Protein AF-A0A935ZBP8-F1 (afdb_monomer)

Solvent-accessible surface area (backbone atoms only — not comparable to full-atom values): 16196 Å² total; per-residue (Å²): 135,81,78,77,76,87,74,92,76,82,71,82,76,82,88,76,82,80,83,82,80,82,88,81,89,84,88,83,91,81,90,84,89,82,93,77,95,73,93,73,95,73,80,87,81,74,83,75,82,77,79,80,78,76,83,75,84,78,81,82,78,83,79,84,79,80,88,83,87,80,90,86,79,89,84,89,84,91,85,91,81,89,82,89,87,89,85,90,82,89,87,81,88,86,90,85,89,80,89,81,92,80,88,91,75,87,77,83,86,74,79,97,69,56,53,51,50,44,39,49,63,73,52,78,41,56,69,79,33,81,46,41,36,61,72,27,25,21,71,41,74,55,95,58,36,34,26,34,26,39,73,84,42,64,70,22,15,18,31,38,38,36,22,62,90,86,22,58,90,63,87,83,66,50,70,18,30,21,34,33,37,25,28,31,31,39,75,57,95,92,38,68,30,33,42,21,39,92,41,50,75,46,81,79,50,70,55,83,53,59,78,57,46,81,38,58,63,76,44,59,60,43,68,82,65,23,52,44,49,44,60,36,65,65,38,73,58,81,130

Radius of gyration: 31.72 Å; Cα contacts (8 Å, |Δi|>4): 319; chains: 1; bounding box: 92×64×94 Å

Mean predicted aligned error: 18.53 Å

Foldseek 3Di:
DDPPPPDWDWFDDDPDDDDDDDDDDDDDDDDDDDDDDDDDDDDDPPPPPPPPPDPDDDDDDDDDDDDDDDDDDDDDDDDDDDDDDDDDDDDDDDDDDDDDDDDDDDDPPDDDAWDALQCQLVCVPPAQDKTKHFFWFFAADDVQWTKTARQVFFFSGIATEGQPPQGDDCVPDDGFFTKIKIAGWHQDPNGIHGYRNVMDIDGPGGGHHHDAAEDEPVQSGTCVSNSRCGRGRHDYDDD

pLDDT: mean 73.71, std 24.08, range [34.47, 98.81]

Sequence (239 aa):
MNLRHAFHVPALCALLSIACGDGGSDTGTTTGDSDTDSNSNSASDSVTMGVTLSAGSMSATTTDASSDSSATDATTTTATGSDSGSTNADGSSSSGAADGSSSSGGSSSGGDMGNTIYEIQDGTIAEDTAVEVYGVVVTAVNVGGFWAQEPGGGEYSGVQVFSGMGGPDVSGVQVGDIVDFSGTTNEFFEVTQIVITDGTFDITGSTTPPDAELLPIATLIDGTTGEPWESVLVRIEAR

Secondary structure (DSSP, 8-state):
--------------------------------------------------------------------------------------------------------S-----SS----HHHHHTTSSPTT-EEEEEEEEEEEEETTEEEEE-TT-STT-EEEEE--TTS---TT--TTEEEEEEEEEEEETTEEEEE-TTS-EEEEEE-PPPPPEEEEGGGGSSHHHHGGGTT--EEEE--

Structure (mmCIF, N/CA/C/O backbone):
data_AF-A0A935ZBP8-F1
#
_entry.id   AF-A0A935ZBP8-F1
#
loop_
_atom_site.group_PDB
_atom_site.id
_atom_site.type_symbol
_atom_site.label_atom_id
_atom_site.label_alt_id
_atom_site.label_comp_id
_atom_site.label_asym_id
_atom_site.label_entity_id
_atom_site.label_seq_id
_atom_site.pdbx_PDB_ins_code
_atom_site.Cartn_x
_atom_site.Cartn_y
_atom_site.Cartn_z
_atom_site.occupancy
_atom_site.B_iso_or_equiv
_atom_site.auth_seq_id
_atom_site.auth_comp_id
_atom_site.auth_asym_id
_atom_site.auth_atom_id
_atom_site.pdbx_PDB_model_num
ATOM 1 N N . MET A 1 1 ? -8.209 7.258 -20.759 1.00 35.78 1 MET A N 1
ATOM 2 C CA . MET A 1 1 ? -6.809 6.933 -21.103 1.00 35.78 1 MET A CA 1
ATOM 3 C C . MET A 1 1 ? -5.968 8.141 -20.731 1.00 35.78 1 MET A C 1
ATOM 5 O O . MET A 1 1 ? -5.746 9.007 -21.569 1.00 35.78 1 MET A O 1
ATOM 9 N N . ASN A 1 2 ? -5.618 8.257 -19.449 1.00 40.25 2 ASN A N 1
ATOM 10 C CA . ASN A 1 2 ? -4.714 9.303 -18.980 1.00 40.25 2 ASN A CA 1
ATOM 11 C C . ASN A 1 2 ? -3.302 8.913 -19.415 1.00 40.25 2 ASN A C 1
ATOM 13 O O . ASN A 1 2 ? -2.806 7.854 -19.044 1.00 40.25 2 ASN A O 1
ATOM 17 N N . LEU A 1 3 ? -2.695 9.731 -20.275 1.00 34.47 3 LEU A N 1
ATOM 18 C CA . LEU A 1 3 ? -1.290 9.594 -20.637 1.00 34.47 3 LEU A CA 1
ATOM 19 C C . LEU A 1 3 ? -0.460 9.945 -19.396 1.00 34.47 3 LEU A C 1
ATOM 21 O O . LEU A 1 3 ? -0.205 11.127 -19.152 1.00 34.47 3 LEU A O 1
ATOM 25 N N . ARG A 1 4 ? -0.032 8.930 -18.633 1.00 54.03 4 ARG A N 1
ATOM 26 C CA . ARG A 1 4 ? 1.117 9.069 -17.732 1.00 54.03 4 ARG A CA 1
ATOM 27 C C . ARG A 1 4 ? 2.287 9.516 -18.612 1.00 54.03 4 ARG A C 1
ATOM 29 O O . ARG A 1 4 ? 2.688 8.817 -19.546 1.00 54.03 4 ARG A O 1
ATOM 36 N N . HIS A 1 5 ? 2.706 10.768 -18.439 1.00 40.72 5 HIS A N 1
ATOM 37 C CA . HIS A 1 5 ? 3.778 11.367 -19.221 1.00 40.72 5 HIS A CA 1
ATOM 38 C C . HIS A 1 5 ? 5.059 10.598 -18.911 1.00 40.72 5 HIS A C 1
ATOM 40 O O . HIS A 1 5 ? 5.607 10.722 -17.824 1.00 40.72 5 HIS A O 1
ATOM 46 N N . ALA A 1 6 ? 5.525 9.813 -19.880 1.00 40.75 6 ALA A N 1
ATOM 47 C CA . ALA A 1 6 ? 6.817 9.149 -19.847 1.00 40.75 6 ALA A CA 1
ATOM 48 C C . ALA A 1 6 ? 7.940 10.201 -19.800 1.00 40.75 6 ALA A C 1
ATOM 50 O O . ALA A 1 6 ? 8.484 10.596 -20.833 1.00 40.75 6 ALA A O 1
ATOM 51 N N . PHE A 1 7 ? 8.270 10.684 -18.604 1.00 37.03 7 PHE A N 1
ATOM 52 C CA . PHE A 1 7 ? 9.514 11.388 -18.335 1.00 37.03 7 PHE A CA 1
ATOM 53 C C . PHE A 1 7 ? 10.518 10.375 -17.786 1.00 37.03 7 PHE A C 1
ATOM 55 O O . PHE A 1 7 ? 10.321 9.738 -16.762 1.00 37.03 7 PHE A O 1
ATOM 62 N N . HIS A 1 8 ? 11.581 10.174 -18.554 1.00 42.56 8 HIS A N 1
ATOM 63 C CA . HIS A 1 8 ? 12.618 9.180 -18.324 1.00 42.56 8 HIS A CA 1
ATOM 64 C C . HIS A 1 8 ? 13.733 9.781 -17.456 1.00 42.56 8 HIS A C 1
ATOM 66 O O . HIS A 1 8 ? 14.535 10.548 -17.987 1.00 42.56 8 HIS A O 1
ATOM 72 N N . VAL A 1 9 ? 13.794 9.472 -16.153 1.00 42.53 9 VAL A N 1
ATOM 73 C CA . VAL A 1 9 ? 14.838 9.932 -15.198 1.00 42.53 9 VAL A CA 1
ATOM 74 C C . VAL A 1 9 ? 15.015 8.852 -14.090 1.00 42.53 9 VAL A C 1
ATOM 76 O O . VAL A 1 9 ? 14.080 8.088 -13.873 1.00 42.53 9 VAL A O 1
ATOM 79 N N . PRO A 1 10 ? 16.215 8.634 -13.492 1.00 41.25 10 PRO A N 1
ATOM 80 C CA . PRO A 1 10 ? 16.678 7.288 -13.153 1.00 41.25 10 PRO A CA 1
ATOM 81 C C . PRO A 1 10 ? 16.235 6.771 -11.778 1.00 41.25 10 PRO A C 1
ATOM 83 O O . PRO A 1 10 ? 16.188 7.512 -10.799 1.00 41.25 10 PRO A O 1
ATOM 86 N N . ALA A 1 11 ? 16.037 5.450 -11.745 1.00 47.94 11 ALA A N 1
ATOM 87 C CA . ALA A 1 11 ? 15.764 4.584 -10.604 1.00 47.94 11 ALA A CA 1
ATOM 88 C C . ALA A 1 11 ? 16.426 5.032 -9.288 1.00 47.94 11 ALA A C 1
ATOM 90 O O . ALA A 1 11 ? 17.650 4.965 -9.123 1.00 47.94 11 ALA A O 1
ATOM 91 N N . LEU A 1 12 ? 15.591 5.422 -8.323 1.00 38.03 12 LEU A N 1
ATOM 92 C CA . LEU A 1 12 ? 16.000 5.705 -6.955 1.00 38.03 12 LEU A CA 1
ATOM 93 C C . LEU A 1 12 ? 15.747 4.476 -6.067 1.00 38.03 12 LEU A C 1
ATOM 95 O O . LEU A 1 12 ? 14.666 4.259 -5.544 1.00 38.03 12 LEU A O 1
ATOM 99 N N . CYS A 1 13 ? 16.813 3.688 -5.922 1.00 36.47 13 CYS A N 1
ATOM 100 C CA . CYS A 1 13 ? 17.212 2.913 -4.743 1.00 36.47 13 CYS A CA 1
ATOM 101 C C . CYS A 1 13 ? 16.119 2.168 -3.940 1.00 36.47 13 CYS A C 1
ATOM 103 O O . CYS A 1 13 ? 15.597 2.666 -2.944 1.00 36.47 13 CYS A O 1
ATOM 105 N N . ALA A 1 14 ? 15.919 0.891 -4.281 1.00 40.47 14 ALA A N 1
ATOM 106 C CA . ALA A 1 14 ? 15.318 -0.104 -3.398 1.00 40.47 14 ALA A CA 1
ATOM 107 C C . ALA A 1 14 ? 16.094 -0.210 -2.066 1.00 40.47 14 ALA A C 1
ATOM 109 O O . ALA A 1 14 ? 17.311 -0.428 -2.051 1.00 40.47 14 ALA A O 1
ATOM 110 N N . LEU A 1 15 ? 15.389 -0.088 -0.937 1.00 40.28 15 LEU A N 1
ATOM 111 C CA . LEU A 1 15 ? 15.927 -0.330 0.405 1.00 40.28 15 LEU A CA 1
ATOM 112 C C . LEU A 1 15 ? 16.191 -1.832 0.604 1.00 40.28 15 LEU A C 1
ATOM 114 O O . LEU A 1 15 ? 15.328 -2.597 1.030 1.00 40.28 15 LEU A O 1
ATOM 118 N N . LEU A 1 16 ? 17.415 -2.258 0.290 1.00 40.94 16 LEU A N 1
ATOM 119 C CA . LEU A 1 16 ? 17.900 -3.616 0.512 1.00 40.94 16 LEU A CA 1
ATOM 120 C C . LEU A 1 16 ? 18.318 -3.800 1.981 1.00 40.94 16 LEU A C 1
ATOM 122 O O . LEU A 1 16 ? 19.377 -3.337 2.407 1.00 40.94 16 LEU A O 1
ATOM 126 N N . SER A 1 17 ? 17.508 -4.520 2.757 1.00 39.69 17 SER A N 1
ATOM 127 C CA . SER A 1 17 ? 17.881 -4.963 4.106 1.00 39.69 17 SER A CA 1
ATOM 128 C C . SER A 1 17 ? 18.750 -6.222 4.014 1.00 39.69 17 SER A C 1
ATOM 130 O O . SER A 1 17 ? 18.237 -7.328 3.867 1.00 39.69 17 SER A O 1
ATOM 132 N N . ILE A 1 18 ? 20.076 -6.076 4.085 1.00 46.12 18 ILE A N 1
ATOM 133 C CA . ILE A 1 18 ? 21.003 -7.215 4.192 1.00 46.12 18 ILE A CA 1
ATOM 134 C C . ILE A 1 18 ? 21.078 -7.651 5.661 1.00 46.12 18 ILE A C 1
ATOM 136 O O . ILE A 1 18 ? 21.755 -7.026 6.476 1.00 46.12 18 ILE A O 1
ATOM 140 N N . ALA A 1 19 ? 20.402 -8.748 6.000 1.00 42.94 19 ALA A N 1
ATOM 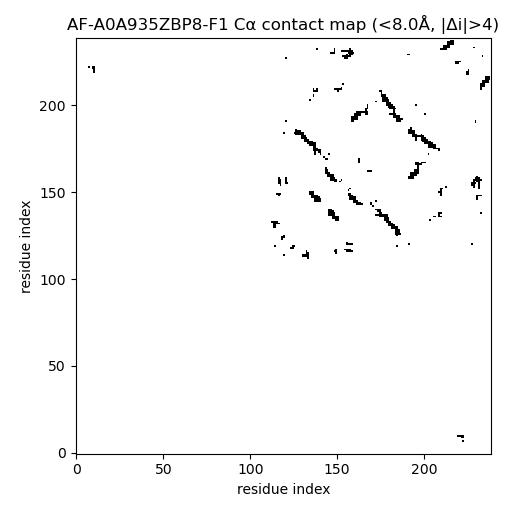141 C CA . ALA A 1 19 ? 20.603 -9.448 7.263 1.00 42.94 19 ALA A CA 1
ATOM 142 C C . ALA A 1 19 ? 21.899 -10.279 7.190 1.00 42.94 19 ALA A C 1
ATOM 144 O O . ALA A 1 19 ? 21.929 -11.385 6.654 1.00 42.94 19 ALA A O 1
ATOM 145 N N . CYS A 1 20 ? 22.989 -9.728 7.718 1.00 49.41 20 CYS A N 1
ATOM 146 C CA . CYS A 1 20 ? 24.231 -10.448 7.984 1.00 49.41 20 CYS A CA 1
ATOM 147 C C . CYS A 1 20 ? 24.059 -11.280 9.268 1.00 49.41 20 CYS A C 1
ATOM 149 O O . CYS A 1 20 ? 24.179 -10.757 10.375 1.00 49.41 20 CYS A O 1
ATOM 151 N N . GLY A 1 21 ? 23.754 -12.571 9.128 1.00 48.72 21 GLY A N 1
ATOM 152 C CA . GLY A 1 21 ? 23.872 -13.540 10.218 1.00 48.72 21 GLY A CA 1
ATOM 153 C C . GLY A 1 21 ? 25.304 -14.067 10.296 1.00 48.72 21 GLY A C 1
ATOM 154 O O . GLY A 1 21 ? 25.689 -14.886 9.467 1.00 48.72 21 GLY A O 1
ATOM 155 N N . ASP A 1 22 ? 26.082 -13.600 11.274 1.00 54.19 22 ASP A N 1
ATOM 156 C CA . ASP A 1 22 ? 27.392 -14.171 11.601 1.00 54.19 22 ASP A CA 1
ATOM 157 C C . ASP A 1 22 ? 27.211 -15.313 12.610 1.00 54.19 22 ASP A C 1
ATOM 159 O O . ASP A 1 22 ? 26.752 -15.121 13.739 1.00 54.19 22 ASP A O 1
ATOM 163 N N . GLY A 1 23 ? 27.498 -16.532 12.156 1.00 56.91 23 GLY A N 1
ATOM 164 C CA . GLY A 1 23 ? 27.470 -17.746 12.957 1.00 56.91 23 GLY A CA 1
ATOM 165 C C . GLY A 1 23 ? 28.856 -18.037 13.521 1.00 56.91 23 GLY A C 1
ATOM 166 O O . GLY A 1 23 ? 29.711 -18.553 12.808 1.00 56.91 23 GLY A O 1
ATOM 167 N N . GLY A 1 24 ? 29.052 -17.778 14.813 1.00 51.19 24 GLY A N 1
ATOM 168 C CA . GLY A 1 24 ? 30.264 -18.138 15.547 1.00 51.19 24 GLY A CA 1
ATOM 169 C C . GLY A 1 24 ? 29.936 -19.008 16.755 1.00 51.19 24 GLY A C 1
ATOM 170 O O . GLY A 1 24 ? 29.525 -18.508 17.797 1.00 51.19 24 GLY A O 1
ATOM 171 N N . SER A 1 25 ? 30.097 -20.321 16.602 1.00 57.72 25 SER A N 1
ATOM 172 C CA . SER A 1 25 ? 30.121 -21.280 17.710 1.00 57.72 25 SER A CA 1
ATOM 173 C C . SER A 1 25 ? 31.527 -21.306 18.300 1.00 57.72 25 SER A C 1
ATOM 175 O O . SER A 1 25 ? 32.452 -21.592 17.551 1.00 57.72 25 SER A O 1
ATOM 177 N N . ASP A 1 26 ? 31.689 -21.101 19.609 1.00 55.00 26 ASP A N 1
ATOM 178 C CA . ASP A 1 26 ? 32.902 -21.547 20.300 1.00 55.00 26 ASP A CA 1
ATOM 179 C C . ASP A 1 26 ? 32.607 -22.048 21.719 1.00 55.00 26 ASP A C 1
ATOM 181 O O . ASP A 1 26 ? 32.139 -21.339 22.611 1.00 55.00 26 ASP A O 1
ATOM 185 N N . THR A 1 27 ? 32.880 -23.338 21.895 1.00 57.88 27 THR A N 1
ATOM 186 C CA . THR A 1 27 ? 32.877 -24.093 23.146 1.00 57.88 27 THR A CA 1
ATOM 187 C C . THR A 1 27 ? 34.271 -24.058 23.767 1.00 57.88 27 THR A C 1
ATOM 189 O O . THR A 1 27 ? 35.225 -24.510 23.135 1.00 57.88 27 THR A O 1
ATOM 192 N N . GLY A 1 28 ? 34.401 -23.636 25.026 1.00 48.53 28 GLY A N 1
ATOM 193 C CA . GLY A 1 28 ? 35.676 -23.711 25.742 1.00 48.53 28 GLY A CA 1
ATOM 194 C C . GLY A 1 28 ? 35.528 -23.590 27.254 1.00 48.53 28 GLY A C 1
ATOM 195 O O . GLY A 1 28 ? 35.418 -22.498 27.797 1.00 48.53 28 GLY A O 1
ATOM 196 N N . THR A 1 29 ? 35.528 -24.730 27.941 1.00 54.56 29 THR A N 1
ATOM 197 C CA . THR A 1 29 ? 35.601 -24.853 29.402 1.00 54.56 29 THR A CA 1
ATOM 198 C C . THR A 1 29 ? 37.060 -24.796 29.858 1.00 54.56 29 THR A C 1
ATOM 200 O O . THR A 1 29 ? 37.822 -25.670 29.459 1.00 54.56 29 THR A O 1
ATOM 203 N N . THR A 1 30 ? 37.435 -23.883 30.763 1.00 50.72 30 THR A N 1
ATOM 204 C CA . THR A 1 30 ? 38.592 -24.074 31.665 1.00 50.72 30 THR A CA 1
ATOM 205 C C . THR A 1 30 ? 38.378 -23.375 33.011 1.00 50.72 30 THR A C 1
ATOM 207 O O . THR A 1 30 ? 38.214 -22.162 33.084 1.00 50.72 30 THR A O 1
ATOM 210 N N . THR A 1 31 ? 38.417 -24.170 34.076 1.00 55.69 31 THR A N 1
ATOM 211 C CA . THR A 1 31 ? 38.624 -23.801 35.484 1.00 55.69 31 THR A CA 1
ATOM 212 C C . THR A 1 31 ? 40.017 -23.205 35.721 1.00 55.69 31 THR A C 1
ATOM 214 O O . THR A 1 31 ? 40.985 -23.751 35.195 1.00 55.69 31 THR A O 1
ATOM 217 N N . GLY A 1 32 ? 40.147 -22.197 36.590 1.00 46.28 32 GLY A N 1
ATOM 218 C CA . GLY A 1 32 ? 41.454 -21.751 37.092 1.00 46.28 32 GLY A CA 1
ATOM 219 C C . GLY A 1 32 ? 41.406 -20.445 37.885 1.00 46.28 32 GLY A C 1
ATOM 220 O O . GLY A 1 32 ? 41.212 -19.383 37.315 1.00 46.28 32 GLY A O 1
ATOM 221 N N . ASP A 1 33 ? 41.578 -20.581 39.194 1.00 54.66 33 ASP A N 1
ATOM 222 C CA . ASP A 1 33 ? 41.654 -19.579 40.262 1.00 54.66 33 ASP A CA 1
ATOM 223 C C . ASP A 1 33 ? 42.968 -18.762 40.222 1.00 54.66 33 ASP A C 1
ATOM 225 O O . ASP A 1 33 ? 44.006 -19.351 39.920 1.00 54.66 33 ASP A O 1
ATOM 229 N N . SER A 1 34 ? 42.929 -17.459 40.554 1.00 56.38 34 SER A N 1
ATOM 230 C CA . SER A 1 34 ? 43.948 -16.724 41.343 1.00 56.38 34 SER A CA 1
ATOM 231 C C . SER A 1 34 ? 43.800 -15.199 41.222 1.00 56.38 34 SER A C 1
ATOM 233 O O . SER A 1 34 ? 43.915 -14.633 40.133 1.00 56.38 34 SER A O 1
ATOM 235 N N . ASP A 1 35 ? 43.640 -14.552 42.375 1.00 57.38 35 ASP A N 1
ATOM 236 C CA . ASP A 1 35 ? 43.761 -13.113 42.614 1.00 57.38 35 ASP A CA 1
ATOM 237 C C . ASP A 1 35 ? 45.037 -12.49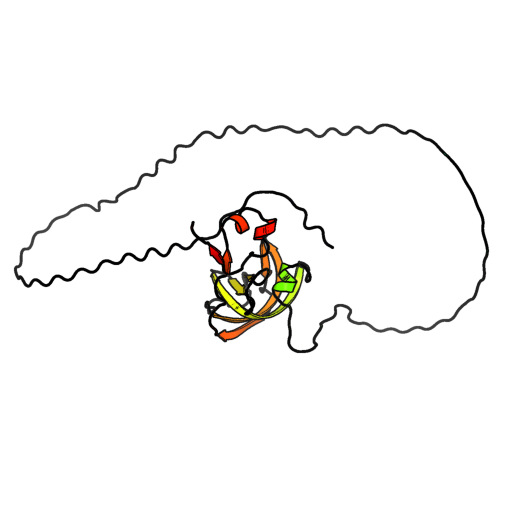7 42.013 1.00 57.38 35 ASP A C 1
ATOM 239 O O . ASP A 1 35 ? 46.126 -13.055 42.157 1.00 57.38 35 ASP A O 1
ATOM 243 N N . THR A 1 36 ? 44.937 -11.292 41.440 1.00 55.97 36 THR A N 1
ATOM 244 C CA . THR A 1 36 ? 46.005 -10.271 41.446 1.00 55.97 36 THR A CA 1
ATOM 245 C C . THR A 1 36 ? 45.402 -8.892 41.165 1.00 55.97 36 THR A C 1
ATOM 247 O O . THR A 1 36 ? 44.966 -8.599 40.052 1.00 55.97 36 THR A O 1
ATOM 250 N N . ASP A 1 37 ? 45.432 -8.029 42.181 1.00 53.62 37 ASP A N 1
ATOM 251 C CA . ASP A 1 37 ? 45.266 -6.584 42.049 1.00 53.62 37 ASP A CA 1
ATOM 252 C C . ASP A 1 37 ? 46.332 -6.006 41.112 1.00 53.62 37 ASP A C 1
ATOM 254 O O . ASP A 1 37 ? 47.533 -6.153 41.352 1.00 53.62 37 ASP A O 1
ATOM 258 N N . SER A 1 38 ? 45.916 -5.279 40.076 1.00 58.22 38 SER A N 1
ATOM 259 C CA . SER A 1 38 ? 46.772 -4.302 39.400 1.00 58.22 38 SER A CA 1
ATOM 260 C C . SER A 1 38 ? 45.940 -3.213 38.737 1.00 58.22 38 SER A C 1
ATOM 262 O O . SER A 1 38 ? 45.360 -3.360 37.667 1.00 58.22 38 SER A O 1
ATOM 264 N N . ASN A 1 39 ? 45.939 -2.079 39.427 1.00 50.06 39 ASN A N 1
ATOM 265 C CA . ASN A 1 39 ? 45.619 -0.754 38.938 1.00 50.06 39 ASN A CA 1
ATOM 266 C C . ASN A 1 39 ? 46.330 -0.482 37.596 1.00 50.06 39 ASN A C 1
ATOM 268 O O . ASN A 1 39 ? 47.560 -0.490 37.530 1.00 50.06 39 ASN A O 1
ATOM 272 N N . SER A 1 40 ? 45.577 -0.226 36.527 1.00 53.41 40 SER A N 1
ATOM 273 C CA . SER A 1 40 ? 46.110 0.287 35.261 1.00 53.41 40 SER A CA 1
ATOM 274 C C . SER A 1 40 ? 45.105 1.237 34.627 1.00 53.41 40 SER A C 1
ATOM 276 O O . SER A 1 40 ? 44.147 0.852 33.967 1.00 53.41 40 SER A O 1
ATOM 278 N N . ASN A 1 41 ? 45.369 2.518 34.865 1.00 52.94 41 ASN A N 1
ATOM 279 C CA . ASN A 1 41 ? 44.909 3.637 34.066 1.00 52.94 41 ASN A CA 1
ATOM 280 C C . ASN A 1 41 ? 45.331 3.397 32.605 1.00 52.94 41 ASN A C 1
ATOM 282 O O . ASN A 1 41 ? 46.526 3.381 32.303 1.00 52.94 41 ASN A O 1
ATOM 286 N N . SER A 1 42 ? 44.380 3.185 31.700 1.00 49.56 42 SER A N 1
ATOM 287 C CA . SER A 1 42 ? 44.637 3.215 30.261 1.00 49.56 42 SER A CA 1
ATOM 288 C C . SER A 1 42 ? 43.478 3.879 29.547 1.00 49.56 42 SER A C 1
ATOM 290 O O . SER A 1 42 ? 42.309 3.588 29.785 1.00 49.56 42 SER A O 1
ATOM 292 N N . ALA A 1 43 ? 43.876 4.860 28.749 1.00 49.00 43 ALA A N 1
ATOM 293 C CA . ALA A 1 43 ? 43.048 5.787 28.023 1.00 49.00 43 ALA A CA 1
ATOM 294 C C . ALA A 1 43 ? 42.027 5.071 27.137 1.00 49.00 43 ALA A C 1
ATOM 296 O O . ALA A 1 43 ? 42.321 4.057 26.508 1.00 49.00 43 ALA A O 1
ATOM 297 N N . SER A 1 44 ? 40.840 5.659 27.067 1.00 48.56 44 SER A N 1
ATOM 298 C CA . SER A 1 44 ? 39.858 5.426 26.023 1.00 48.56 44 SER A CA 1
ATOM 299 C C . SER A 1 44 ? 40.490 5.714 24.659 1.00 48.56 44 SER A C 1
ATOM 301 O O . SER A 1 44 ? 40.648 6.865 24.255 1.00 48.56 44 SER A O 1
ATOM 303 N N . ASP A 1 45 ? 40.864 4.643 23.968 1.00 42.59 45 ASP A N 1
ATOM 304 C CA . ASP A 1 45 ? 41.279 4.653 22.572 1.00 42.59 45 ASP A CA 1
ATOM 305 C C . ASP A 1 45 ? 40.024 4.823 21.702 1.00 42.59 45 ASP A C 1
ATOM 307 O O . ASP A 1 45 ? 39.338 3.871 21.327 1.00 42.59 45 ASP A O 1
ATOM 311 N N . SER A 1 46 ? 39.634 6.079 21.474 1.00 51.31 46 SER A N 1
ATOM 312 C CA . SER A 1 46 ? 38.599 6.416 20.502 1.00 51.31 46 SER A CA 1
ATOM 313 C C . SER A 1 46 ? 39.198 6.273 19.107 1.00 51.31 46 SER A C 1
ATOM 315 O O . SER A 1 46 ? 39.875 7.184 18.618 1.00 51.31 46 SER A O 1
ATOM 317 N N . VAL A 1 47 ? 38.931 5.144 18.454 1.00 45.78 47 VAL A N 1
ATOM 318 C CA . VAL A 1 47 ? 39.205 4.955 17.027 1.00 45.78 47 VAL A CA 1
ATOM 319 C C . VAL A 1 47 ? 38.347 5.952 16.244 1.00 45.78 47 VAL A C 1
ATOM 321 O O . VAL A 1 47 ? 37.193 5.705 15.904 1.00 45.78 47 VAL A O 1
ATOM 324 N N . THR A 1 48 ? 38.917 7.127 15.988 1.00 45.56 48 THR A N 1
ATOM 325 C CA . THR A 1 48 ? 38.365 8.124 15.073 1.00 45.56 48 THR A CA 1
ATOM 326 C C . THR A 1 48 ? 38.683 7.648 13.663 1.00 45.56 48 THR A C 1
ATOM 328 O O . THR A 1 48 ? 39.777 7.878 13.149 1.00 45.56 48 THR A O 1
ATOM 331 N N . MET A 1 49 ? 37.735 6.954 13.033 1.00 49.84 49 MET A N 1
ATOM 332 C CA . MET A 1 49 ? 37.757 6.714 11.591 1.00 49.84 49 MET A CA 1
ATOM 333 C C . MET A 1 49 ? 37.519 8.051 10.887 1.00 49.84 49 MET A C 1
ATOM 335 O O . MET A 1 49 ? 36.391 8.445 10.598 1.00 49.84 49 MET A O 1
ATOM 339 N N . GLY A 1 50 ? 38.607 8.787 10.665 1.00 42.09 50 GLY A N 1
ATOM 340 C CA . GLY A 1 50 ? 38.622 9.984 9.839 1.00 42.09 50 GLY A CA 1
ATOM 341 C C . GLY A 1 50 ? 38.383 9.610 8.381 1.00 42.09 50 GLY A C 1
ATOM 342 O O . GLY A 1 50 ? 39.333 9.409 7.629 1.00 42.09 50 GLY A O 1
ATOM 343 N N . VAL A 1 51 ? 37.117 9.538 7.968 1.00 46.03 51 VAL A N 1
ATOM 344 C CA . VAL A 1 51 ? 36.759 9.551 6.548 1.00 46.03 51 VAL A CA 1
ATOM 345 C C . VAL A 1 51 ? 37.112 10.935 6.015 1.00 46.03 51 VAL A C 1
ATOM 347 O O . VAL A 1 51 ? 36.438 11.930 6.278 1.00 46.03 51 VAL A O 1
ATOM 350 N N . THR A 1 52 ? 38.226 11.009 5.294 1.00 42.97 52 THR A N 1
ATOM 351 C CA . THR A 1 52 ? 38.648 12.214 4.583 1.00 42.97 52 THR A CA 1
ATOM 352 C C . THR A 1 52 ? 37.796 12.327 3.322 1.00 42.97 52 THR A C 1
ATOM 354 O O . THR A 1 52 ? 38.092 11.717 2.297 1.00 42.97 52 THR A O 1
ATOM 357 N N . LEU A 1 53 ? 36.701 13.084 3.394 1.00 45.69 53 LEU A N 1
ATOM 358 C CA . LEU A 1 53 ? 35.944 13.481 2.210 1.00 45.69 53 LEU A CA 1
ATOM 359 C C . LEU A 1 53 ? 36.759 14.544 1.465 1.00 45.69 53 LEU A C 1
ATOM 361 O O . LEU A 1 53 ? 36.792 15.714 1.844 1.00 45.69 53 LEU A O 1
ATOM 365 N N . SER A 1 54 ? 37.465 14.112 0.421 1.00 49.97 54 SER A N 1
ATOM 366 C CA . SER A 1 54 ? 38.088 15.009 -0.547 1.00 49.97 54 SER A CA 1
ATOM 367 C C . SER A 1 54 ? 36.982 15.772 -1.275 1.00 49.97 54 SER A C 1
ATOM 369 O O . SER A 1 54 ? 36.231 15.195 -2.062 1.00 49.97 54 SER A O 1
ATOM 371 N N . ALA A 1 55 ? 36.859 17.065 -0.979 1.00 48.69 55 ALA A N 1
ATOM 372 C CA . ALA A 1 55 ? 35.973 17.979 -1.681 1.00 48.69 55 ALA A CA 1
ATOM 373 C C . ALA A 1 55 ? 36.480 18.171 -3.120 1.00 48.69 55 ALA A C 1
ATOM 375 O O . ALA A 1 55 ? 37.295 19.048 -3.414 1.00 48.69 55 ALA A O 1
ATOM 376 N N . GLY A 1 56 ? 36.005 17.312 -4.021 1.00 43.19 56 GLY A N 1
ATOM 377 C CA . GLY A 1 56 ? 36.113 17.505 -5.459 1.00 43.19 56 GLY A CA 1
ATOM 378 C C . GLY A 1 56 ? 35.275 18.709 -5.873 1.00 43.19 56 GLY A C 1
ATOM 379 O O . GLY A 1 56 ? 34.050 18.664 -5.844 1.00 43.19 56 GLY A O 1
ATOM 380 N N . SER A 1 57 ? 35.969 19.788 -6.227 1.00 51.66 57 SER A N 1
ATOM 381 C CA . SER A 1 57 ? 35.450 21.005 -6.851 1.00 51.66 57 SER A CA 1
ATOM 382 C C . SER A 1 57 ? 34.448 20.686 -7.969 1.00 51.66 57 SER A C 1
ATOM 384 O O . SER A 1 57 ? 34.841 20.244 -9.049 1.00 51.66 57 SER A O 1
ATOM 386 N N . MET A 1 58 ? 33.157 20.919 -7.723 1.00 50.34 58 MET A N 1
ATOM 387 C CA . MET A 1 58 ? 32.146 20.927 -8.778 1.00 50.34 58 MET A CA 1
ATOM 388 C C . MET A 1 58 ? 32.031 22.347 -9.325 1.00 50.34 58 MET A C 1
ATOM 390 O O . MET A 1 58 ? 31.524 23.260 -8.676 1.00 50.34 58 MET A O 1
ATOM 394 N N . SER A 1 59 ? 32.579 22.524 -10.524 1.00 53.09 59 SER A N 1
ATOM 395 C CA . SER A 1 59 ? 32.500 23.750 -11.308 1.00 53.09 59 SER A CA 1
ATOM 396 C C . SER A 1 59 ? 31.054 23.958 -11.767 1.00 53.09 59 SER A C 1
ATOM 398 O O . SER A 1 59 ? 30.554 23.250 -12.640 1.00 53.09 59 SER A O 1
ATOM 400 N N . ALA A 1 60 ? 30.373 24.917 -11.143 1.00 44.91 60 ALA A N 1
ATOM 401 C CA . ALA A 1 60 ? 29.065 25.386 -11.572 1.00 44.91 60 ALA A CA 1
ATOM 402 C C . ALA A 1 60 ? 29.203 26.083 -12.933 1.00 44.91 60 ALA A C 1
ATOM 404 O O . ALA A 1 60 ? 29.833 27.135 -13.039 1.00 44.91 60 ALA A O 1
ATOM 405 N N . THR A 1 61 ? 28.609 25.495 -13.970 1.00 48.41 61 THR A N 1
ATOM 406 C CA . THR A 1 61 ? 28.438 26.157 -15.266 1.00 48.41 61 THR A CA 1
ATOM 407 C C . THR A 1 61 ? 26.997 26.647 -15.321 1.00 48.41 61 THR A C 1
ATOM 409 O O . THR A 1 61 ? 26.076 25.872 -15.552 1.00 48.41 61 THR A O 1
ATOM 412 N N . THR A 1 62 ? 26.784 27.926 -15.023 1.00 49.00 62 THR A N 1
ATOM 413 C CA . THR A 1 62 ? 25.489 28.591 -15.190 1.00 49.00 62 THR A CA 1
ATOM 414 C C . THR A 1 62 ? 25.289 28.889 -16.672 1.00 49.00 62 THR A C 1
ATOM 416 O O . THR A 1 62 ? 25.910 29.810 -17.205 1.00 49.00 62 THR A O 1
ATOM 419 N N . THR A 1 63 ? 24.455 28.107 -17.356 1.00 49.00 63 THR A N 1
ATOM 420 C CA . THR A 1 63 ? 23.980 28.468 -18.695 1.00 49.00 63 THR A CA 1
ATOM 421 C C . THR A 1 63 ? 22.755 29.360 -18.544 1.00 49.00 63 THR A C 1
ATOM 423 O O . THR A 1 63 ? 21.659 28.906 -18.233 1.00 49.00 63 THR A O 1
ATOM 426 N N . ASP A 1 64 ? 23.006 30.652 -18.712 1.00 49.91 64 ASP A N 1
ATOM 427 C CA . ASP A 1 64 ? 22.029 31.719 -18.883 1.00 49.91 64 ASP A CA 1
ATOM 428 C C . ASP A 1 64 ? 21.236 31.465 -20.177 1.00 49.91 64 ASP A C 1
ATOM 430 O O . ASP A 1 64 ? 21.789 31.513 -21.277 1.00 49.91 64 ASP A O 1
ATOM 434 N N . ALA A 1 65 ? 19.955 31.124 -20.042 1.00 50.06 65 ALA A N 1
ATOM 435 C CA . ALA A 1 65 ? 19.007 31.072 -21.148 1.00 50.06 65 ALA A CA 1
ATOM 436 C C . ALA A 1 65 ? 18.021 32.225 -20.963 1.00 50.06 65 ALA A C 1
ATOM 438 O O . ALA A 1 65 ? 16.960 32.090 -20.355 1.00 50.06 65 ALA A O 1
ATOM 439 N N . SER A 1 66 ? 18.434 33.384 -21.465 1.00 58.72 66 SER A N 1
ATOM 440 C CA . SER A 1 66 ? 17.604 34.572 -21.578 1.00 58.72 66 SER A CA 1
ATOM 441 C C . SER A 1 66 ? 16.466 34.342 -22.577 1.00 58.72 66 SER A C 1
ATOM 443 O O . SER A 1 66 ? 16.683 33.969 -23.730 1.00 58.72 66 SER A O 1
ATOM 445 N N . SER A 1 67 ? 15.249 34.591 -22.109 1.00 51.75 67 SER A N 1
ATOM 446 C CA . SER A 1 67 ? 14.025 34.708 -22.890 1.00 51.75 67 SER A CA 1
ATOM 447 C C . SER A 1 67 ? 14.103 35.918 -23.823 1.00 51.75 67 SER A C 1
ATOM 449 O O . SER A 1 67 ? 14.318 37.032 -23.348 1.00 51.75 67 SER A O 1
ATOM 451 N N . ASP A 1 68 ? 13.845 35.734 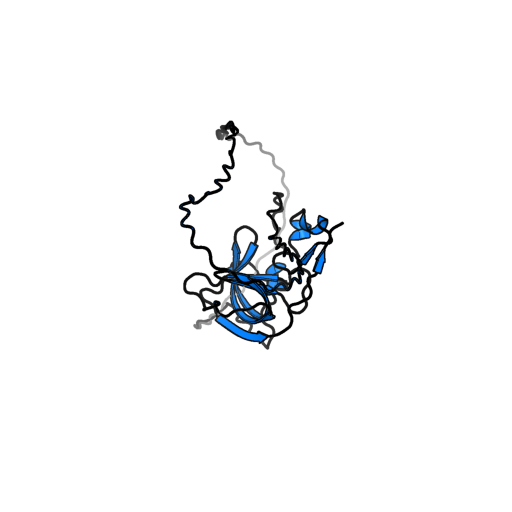-25.119 1.00 53.53 68 ASP A N 1
ATOM 452 C CA . ASP A 1 68 ? 13.397 36.835 -25.971 1.00 53.53 68 ASP A CA 1
ATOM 453 C C . ASP A 1 68 ? 12.268 36.379 -26.896 1.00 53.53 68 ASP A C 1
ATOM 455 O O . ASP A 1 68 ? 12.312 35.342 -27.560 1.00 53.53 68 ASP A O 1
ATOM 459 N N . SER A 1 69 ? 11.219 37.180 -26.863 1.00 52.69 69 SER A N 1
ATOM 460 C CA . SER A 1 69 ? 9.947 37.026 -27.539 1.00 52.69 69 SER A CA 1
ATOM 461 C C . SER A 1 69 ? 9.906 38.025 -28.682 1.00 52.69 69 SER A C 1
ATOM 463 O O . SER A 1 69 ? 10.072 39.220 -28.465 1.00 52.69 69 SER A O 1
ATOM 465 N N . SER A 1 70 ? 9.627 37.569 -29.900 1.00 56.59 70 SER A N 1
ATOM 466 C CA . SER A 1 70 ? 9.332 38.464 -31.020 1.00 56.59 70 SER A CA 1
ATOM 467 C C . SER A 1 70 ? 8.321 37.821 -31.957 1.00 56.59 70 SER A C 1
ATOM 469 O O . SER A 1 70 ? 8.617 36.880 -32.687 1.00 56.59 70 SER A O 1
ATOM 471 N N . ALA A 1 71 ? 7.105 38.355 -31.894 1.00 51.41 71 ALA A N 1
ATOM 472 C CA . ALA A 1 71 ? 6.035 38.144 -32.850 1.00 51.41 71 ALA A CA 1
ATOM 473 C C . ALA A 1 71 ? 6.377 38.751 -34.221 1.00 51.41 71 ALA A C 1
ATOM 475 O O . ALA A 1 71 ? 7.074 39.762 -34.286 1.00 51.41 71 ALA A O 1
ATOM 476 N N . THR A 1 72 ? 5.852 38.138 -35.285 1.00 50.78 72 THR A N 1
ATOM 477 C CA . THR A 1 72 ? 5.550 38.623 -36.659 1.00 50.78 72 THR A CA 1
ATOM 478 C C . THR A 1 72 ? 5.418 37.354 -37.524 1.00 50.78 72 THR A C 1
ATOM 480 O O . THR A 1 72 ? 6.083 36.366 -37.253 1.00 50.78 72 THR A O 1
ATOM 483 N N . ASP A 1 73 ? 4.577 37.198 -38.535 1.00 42.81 73 ASP A N 1
ATOM 484 C CA . ASP A 1 73 ? 3.667 38.065 -39.267 1.00 42.81 73 ASP A CA 1
ATOM 485 C C . ASP A 1 73 ? 2.663 37.144 -39.993 1.00 42.81 73 ASP A C 1
ATOM 487 O O . ASP A 1 73 ? 2.900 35.950 -40.190 1.00 42.81 73 ASP A O 1
ATOM 491 N N . ALA A 1 74 ? 1.537 37.718 -40.388 1.00 53.94 74 ALA A N 1
ATOM 492 C CA . ALA A 1 74 ? 0.446 37.097 -41.110 1.00 53.94 74 ALA A CA 1
ATOM 493 C C . ALA A 1 74 ? 0.855 36.548 -42.487 1.00 53.94 74 ALA A C 1
ATOM 495 O O . ALA A 1 74 ? 1.608 37.182 -43.223 1.00 53.94 74 ALA A O 1
ATOM 496 N N . THR A 1 75 ? 0.221 35.457 -42.937 1.00 51.97 75 THR A N 1
ATOM 497 C CA . THR A 1 75 ? -0.091 35.313 -44.369 1.00 51.97 75 THR A CA 1
ATOM 498 C C . THR A 1 75 ? -1.394 34.545 -44.612 1.00 51.97 75 THR A C 1
ATOM 500 O O . THR A 1 75 ? -1.540 33.359 -44.341 1.00 51.97 75 THR A O 1
ATOM 503 N N . THR A 1 76 ? -2.328 35.315 -45.154 1.00 50.75 76 THR A N 1
ATOM 504 C CA . THR A 1 76 ? -3.584 35.047 -45.856 1.00 50.75 76 THR A CA 1
ATOM 505 C C . THR A 1 76 ? -3.518 33.984 -46.962 1.00 50.75 76 THR A C 1
ATOM 507 O O . THR A 1 76 ? -2.601 34.032 -47.775 1.00 50.75 76 THR A O 1
ATOM 510 N N . THR A 1 77 ? -4.550 33.130 -47.082 1.00 48.38 77 THR A N 1
ATOM 511 C CA . THR A 1 77 ? -5.339 32.792 -48.313 1.00 48.38 77 THR A CA 1
ATOM 512 C C . THR A 1 77 ? -6.304 31.629 -47.995 1.00 48.38 77 THR A C 1
ATOM 514 O O . THR A 1 77 ? -5.871 30.571 -47.568 1.00 48.38 77 THR A O 1
ATOM 517 N N . THR A 1 78 ? -7.626 31.819 -47.890 1.00 45.94 78 THR A N 1
ATOM 518 C CA . THR A 1 78 ? -8.679 31.930 -48.933 1.00 45.94 78 THR A CA 1
ATOM 519 C C . THR A 1 78 ? -8.901 30.670 -49.785 1.00 45.94 78 THR A C 1
ATOM 521 O O . THR A 1 78 ? -8.122 30.420 -50.695 1.00 45.94 78 THR A O 1
ATOM 524 N N . ALA A 1 79 ? -10.027 29.973 -49.552 1.00 49.31 79 ALA A N 1
ATOM 525 C CA . ALA A 1 79 ? -10.990 29.454 -50.554 1.00 49.31 79 ALA A CA 1
ATOM 526 C C . ALA A 1 79 ? -12.100 28.647 -49.823 1.00 49.31 79 ALA A C 1
ATOM 528 O O . ALA A 1 79 ? -11.796 27.654 -49.177 1.00 49.31 79 ALA A O 1
ATOM 529 N N . THR A 1 80 ? -13.325 29.156 -49.627 1.00 47.06 80 THR A N 1
ATOM 530 C CA . THR A 1 80 ? -14.524 29.167 -50.514 1.00 47.06 80 THR A CA 1
ATOM 531 C C . THR A 1 80 ? -15.178 27.811 -50.816 1.00 47.06 80 THR A C 1
ATOM 533 O O . THR A 1 80 ? -14.579 26.973 -51.481 1.00 47.06 80 THR A O 1
ATOM 536 N N . GLY A 1 81 ? -16.467 27.706 -50.452 1.00 43.31 81 GLY A N 1
ATOM 537 C CA . GLY A 1 81 ? -17.466 26.750 -50.967 1.00 43.31 81 GLY A CA 1
ATOM 538 C C . GLY A 1 81 ? -18.416 26.277 -49.857 1.00 43.31 81 GLY A C 1
ATOM 539 O O . GLY A 1 81 ? -18.022 25.416 -49.084 1.00 43.31 81 GLY A O 1
ATOM 540 N N . SER A 1 82 ? -19.533 26.969 -49.578 1.00 51.16 82 SER A N 1
ATOM 541 C CA . SER A 1 82 ? -20.878 26.760 -50.179 1.00 51.16 82 SER A CA 1
ATOM 542 C C 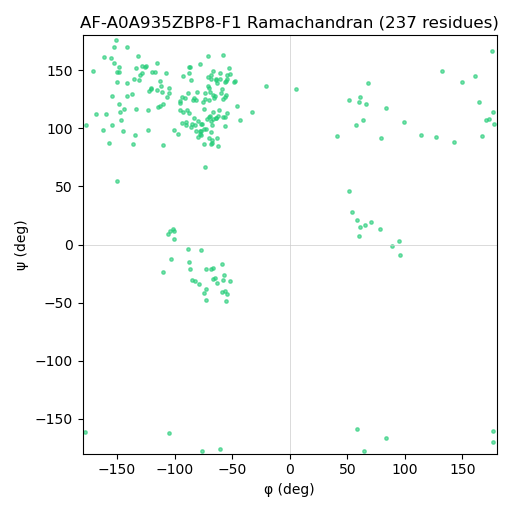. SER A 1 82 ? -21.514 25.430 -49.759 1.00 51.16 82 SER A C 1
ATOM 544 O O . SER A 1 82 ? -20.850 24.410 -49.815 1.00 51.16 82 SER A O 1
ATOM 546 N N . ASP A 1 83 ? -22.795 25.269 -49.450 1.00 44.78 83 ASP A N 1
ATOM 547 C CA . ASP A 1 83 ? -24.010 26.071 -49.243 1.00 44.78 83 ASP A CA 1
ATOM 548 C C . ASP A 1 83 ? -25.121 25.003 -49.021 1.00 44.78 83 ASP A C 1
ATOM 550 O O . ASP A 1 83 ? -24.927 23.844 -49.388 1.00 44.78 83 ASP A O 1
ATOM 554 N N . SER A 1 84 ? -26.296 25.415 -48.536 1.00 51.00 84 SER A N 1
ATOM 555 C CA . SER A 1 84 ? -27.572 24.678 -48.439 1.00 51.00 84 SER A CA 1
ATOM 556 C C . SER A 1 84 ? -27.709 23.776 -47.203 1.00 51.00 84 SER A C 1
ATOM 558 O O . SER A 1 84 ? -26.977 22.815 -47.039 1.00 51.00 84 SER A O 1
ATOM 560 N N . GLY A 1 85 ? -28.647 23.968 -46.274 1.00 41.78 85 GLY A N 1
ATOM 561 C CA . GLY A 1 85 ? -29.920 24.685 -46.306 1.00 41.78 85 GLY A CA 1
ATOM 562 C C . GLY A 1 85 ? -31.010 23.790 -45.690 1.00 41.78 85 GLY A C 1
ATOM 563 O O . GLY A 1 85 ? -30.942 22.573 -45.828 1.00 41.78 85 GLY A O 1
ATOM 564 N N . SER A 1 86 ? -32.013 24.421 -45.063 1.00 52.56 86 SER A N 1
ATOM 565 C CA . SER A 1 86 ? -33.364 23.917 -44.700 1.00 52.56 86 SER A CA 1
ATOM 566 C C . SER A 1 86 ? -33.645 23.795 -43.187 1.00 52.56 86 SER A C 1
ATOM 568 O O . SER A 1 86 ? -33.134 22.907 -42.521 1.00 52.56 86 SER A O 1
ATOM 570 N N . THR A 1 87 ? -34.248 24.812 -42.548 1.00 47.56 87 THR A N 1
ATOM 571 C CA . THR A 1 87 ? -35.691 25.165 -42.370 1.00 47.56 87 THR A CA 1
ATOM 572 C C . THR A 1 87 ? -36.284 24.738 -41.016 1.00 47.56 87 THR A C 1
ATOM 574 O O . THR A 1 87 ? -36.612 23.577 -40.809 1.00 47.56 87 THR A O 1
ATOM 577 N N . ASN A 1 88 ? -36.471 25.748 -40.161 1.00 57.28 88 ASN A N 1
ATOM 578 C CA . ASN A 1 88 ? -37.555 26.046 -39.206 1.00 57.28 88 ASN A CA 1
ATOM 579 C C . ASN A 1 88 ? -38.703 25.036 -38.973 1.00 57.28 88 ASN A C 1
ATOM 581 O O . ASN A 1 88 ? -39.399 24.675 -39.918 1.00 57.28 88 ASN A O 1
ATOM 585 N N . ALA A 1 89 ? -39.016 24.799 -37.690 1.00 50.50 89 ALA A N 1
ATOM 586 C CA . ALA A 1 89 ? -40.354 24.872 -37.054 1.00 50.50 89 ALA A CA 1
ATOM 587 C C . ALA A 1 89 ? -40.161 24.584 -35.546 1.00 50.50 89 ALA A C 1
ATOM 589 O O . ALA A 1 89 ? -39.677 23.517 -35.189 1.00 50.50 89 ALA A O 1
ATOM 590 N N . ASP A 1 90 ? -40.177 25.578 -34.657 1.00 54.81 90 ASP A N 1
ATOM 591 C CA . ASP A 1 90 ? -41.334 26.156 -33.941 1.00 54.81 90 ASP A CA 1
ATOM 592 C C . ASP A 1 90 ? -42.240 25.133 -33.227 1.00 54.81 90 ASP A C 1
ATOM 594 O O . ASP A 1 90 ? -42.765 24.205 -33.840 1.00 54.81 90 ASP A O 1
ATOM 598 N N . GLY A 1 91 ? -42.433 25.324 -31.919 1.00 43.31 91 GLY A N 1
ATOM 599 C CA . GLY A 1 91 ? -43.238 24.444 -31.069 1.00 43.31 91 GLY A CA 1
ATOM 600 C C . GLY A 1 91 ? -43.043 24.708 -29.577 1.00 43.31 91 GLY A C 1
ATOM 601 O O . GLY A 1 91 ? -42.129 24.191 -28.947 1.00 43.31 91 GLY A O 1
ATOM 602 N N . SER A 1 92 ? -43.911 25.554 -29.034 1.00 52.59 92 SER A N 1
ATOM 603 C CA . SER A 1 92 ? -43.828 26.235 -27.745 1.00 52.59 92 SER A CA 1
ATOM 604 C C . SER A 1 92 ? -44.177 25.392 -26.499 1.00 52.59 92 SER A C 1
ATOM 606 O O . SER A 1 92 ? -45.041 24.523 -26.539 1.00 52.59 92 SER A O 1
ATOM 608 N N . SER A 1 93 ? -43.614 25.826 -25.359 1.00 49.94 93 SER A N 1
ATOM 609 C CA . SER A 1 93 ? -44.223 25.937 -24.011 1.00 49.94 93 SER A CA 1
ATOM 610 C C . SER A 1 93 ? -44.774 24.696 -23.279 1.00 49.94 93 SER A C 1
ATOM 612 O O . SER A 1 93 ? -45.797 24.144 -23.657 1.00 49.94 93 SER A O 1
ATOM 614 N N . SER A 1 94 ? -44.257 24.428 -22.072 1.00 52.72 94 SER A N 1
ATOM 615 C CA . SER A 1 94 ? -45.024 24.638 -20.826 1.00 52.72 94 SER A CA 1
ATOM 616 C C . SER A 1 94 ? -44.165 24.469 -19.562 1.00 52.72 94 SER A C 1
ATOM 618 O O . SER A 1 94 ? -43.178 23.744 -19.523 1.00 52.72 94 SER A O 1
ATOM 620 N N . SER A 1 95 ? -44.563 25.233 -18.554 1.00 54.09 95 SER A N 1
ATOM 621 C CA . SER A 1 95 ? -44.038 25.413 -17.203 1.00 54.09 95 SER A CA 1
ATOM 622 C C . SER A 1 95 ? -44.199 24.205 -16.271 1.00 54.09 95 SER A C 1
ATOM 624 O O . SER A 1 95 ? -45.269 23.599 -16.245 1.00 54.09 95 SER A O 1
ATOM 626 N N . GLY A 1 96 ? -43.231 23.997 -15.374 1.00 44.62 96 GLY A N 1
ATOM 627 C CA . GLY A 1 96 ? -43.400 23.197 -14.157 1.00 44.62 96 GLY A CA 1
ATOM 628 C C . GLY A 1 96 ? -42.222 23.374 -13.198 1.00 44.62 96 GLY A C 1
ATOM 629 O O . GLY A 1 96 ? -41.105 22.995 -13.523 1.00 44.62 96 GLY A O 1
ATOM 630 N N . ALA A 1 97 ? -42.471 23.995 -12.046 1.00 51.75 97 ALA A N 1
ATOM 631 C CA . ALA A 1 97 ? -41.510 24.259 -10.977 1.00 51.75 97 ALA A CA 1
ATOM 632 C C . ALA A 1 97 ? -41.508 23.144 -9.912 1.00 51.75 97 ALA A C 1
ATOM 634 O O . ALA A 1 97 ? -42.581 22.638 -9.594 1.00 51.75 97 ALA A O 1
ATOM 635 N N . ALA A 1 98 ? -40.335 22.837 -9.344 1.00 52.19 98 ALA A N 1
ATOM 636 C CA . ALA A 1 98 ? -40.057 22.367 -7.967 1.00 52.19 98 ALA A CA 1
ATOM 637 C C . ALA A 1 98 ? -38.536 22.097 -7.897 1.00 52.19 98 ALA A C 1
ATOM 639 O O . ALA A 1 98 ? -38.006 21.414 -8.765 1.00 52.19 98 ALA A O 1
ATOM 640 N N . ASP A 1 99 ? -37.746 22.834 -7.116 1.00 46.22 99 ASP A N 1
ATOM 641 C CA . ASP A 1 99 ? -37.514 22.666 -5.669 1.00 46.22 99 ASP A CA 1
ATOM 642 C C . ASP A 1 99 ? -36.904 21.302 -5.299 1.00 46.22 99 ASP A C 1
ATOM 644 O O . ASP A 1 99 ? -37.459 20.260 -5.634 1.00 46.22 99 ASP A O 1
ATOM 648 N N . GLY A 1 100 ? -35.790 21.334 -4.561 1.00 42.31 100 GLY A N 1
ATOM 649 C CA . GLY A 1 100 ? -35.285 20.166 -3.841 1.00 42.31 100 GLY A CA 1
ATOM 650 C C . GLY A 1 100 ? -33.834 19.786 -4.113 1.00 42.31 100 GLY A C 1
ATOM 651 O O . GLY A 1 100 ? -33.538 18.992 -4.994 1.00 42.31 100 GLY A O 1
ATOM 652 N N . SER A 1 101 ? -32.953 20.328 -3.272 1.00 50.84 101 SER A N 1
ATOM 653 C CA . SER A 1 101 ? -31.661 19.782 -2.835 1.00 50.84 101 SER A CA 1
ATOM 654 C C . SER A 1 101 ? -31.482 18.262 -2.994 1.00 50.84 101 SER A C 1
ATOM 656 O O . SER A 1 101 ? -32.340 17.497 -2.559 1.00 50.84 101 SER A O 1
ATOM 658 N N . SER A 1 102 ? -30.314 17.830 -3.486 1.00 45.66 102 SER A N 1
ATOM 659 C CA . SER A 1 102 ? -29.332 17.009 -2.741 1.00 45.66 102 SER A CA 1
ATOM 660 C C . SER A 1 102 ? -28.507 16.072 -3.635 1.00 45.66 102 SER A C 1
ATOM 662 O O . SER A 1 102 ? -29.017 15.432 -4.545 1.00 45.66 102 SER A O 1
ATOM 664 N N . SER A 1 103 ? -27.221 15.999 -3.280 1.00 53.66 103 SER A N 1
ATOM 665 C CA . SER A 1 103 ? -26.295 14.872 -3.437 1.00 53.66 103 SER A CA 1
ATOM 666 C C . SER A 1 103 ? -26.051 14.310 -4.844 1.00 53.66 103 SER A C 1
ATOM 668 O O . SER A 1 103 ? -26.802 13.488 -5.358 1.00 53.66 103 SER A O 1
ATOM 670 N N . SER A 1 104 ? -24.902 14.669 -5.420 1.00 50.59 104 SER A N 1
ATOM 671 C CA . SER A 1 104 ? -24.270 13.880 -6.479 1.00 50.59 104 SER A CA 1
ATOM 672 C C . SER A 1 104 ? -22.772 13.786 -6.215 1.00 50.59 104 SER A C 1
ATOM 674 O O . SER A 1 104 ? -21.982 14.580 -6.714 1.00 50.59 104 SER A O 1
ATOM 676 N N . GLY A 1 105 ? -22.415 12.792 -5.416 1.00 44.69 105 GLY A N 1
ATOM 677 C CA . GLY A 1 105 ? -21.080 12.223 -5.300 1.00 44.69 105 GLY A CA 1
ATOM 678 C C . GLY A 1 105 ? -21.289 10.821 -4.755 1.00 44.69 105 GLY A C 1
ATOM 679 O O . GLY A 1 105 ? -21.448 10.653 -3.552 1.00 44.69 105 GLY A O 1
ATOM 680 N N . GLY A 1 106 ? -21.507 9.867 -5.661 1.00 49.06 106 GLY A N 1
ATOM 681 C CA . GLY A 1 106 ? -22.023 8.537 -5.355 1.00 49.06 106 GLY A CA 1
ATOM 682 C C . GLY A 1 106 ? -21.150 7.793 -4.355 1.00 49.06 106 GLY A C 1
ATOM 683 O O . GLY A 1 106 ? -20.064 7.348 -4.695 1.00 49.06 106 GLY A O 1
ATOM 684 N N . SER A 1 107 ? -21.665 7.620 -3.141 1.00 50.94 107 SER A N 1
ATOM 685 C CA . SER A 1 107 ? -21.182 6.599 -2.223 1.00 50.94 107 SER A CA 1
ATOM 686 C C . SER A 1 107 ? -21.756 5.268 -2.706 1.00 50.94 107 SER A C 1
ATOM 688 O O . SER A 1 107 ? -22.955 5.001 -2.577 1.00 50.94 107 SER A O 1
ATOM 690 N N . SER A 1 108 ? -20.916 4.465 -3.355 1.00 50.91 108 SER A N 1
ATOM 691 C CA . SER A 1 108 ? -21.205 3.086 -3.737 1.00 50.91 108 SER A CA 1
ATOM 692 C C . SER A 1 108 ? -21.171 2.187 -2.502 1.00 50.91 108 SER A C 1
ATOM 694 O O . SER A 1 108 ? -20.316 1.322 -2.369 1.00 50.91 108 SER A O 1
ATOM 696 N N . SER A 1 109 ? -22.119 2.378 -1.585 1.00 57.75 109 SER A N 1
ATOM 697 C CA . SER A 1 109 ? -22.393 1.394 -0.540 1.00 57.75 109 SER A CA 1
ATOM 698 C C . SER A 1 109 ? -23.248 0.285 -1.153 1.00 57.75 109 SER A C 1
ATOM 700 O O . SER A 1 109 ? -24.470 0.395 -1.275 1.00 57.75 109 SER A O 1
ATOM 702 N N . GLY A 1 110 ? -22.564 -0.751 -1.638 1.00 42.31 110 GLY A N 1
ATOM 703 C CA . GLY A 1 110 ? -23.148 -1.872 -2.366 1.00 42.31 110 GLY A CA 1
ATOM 704 C C . GLY A 1 110 ? -22.374 -3.175 -2.169 1.00 42.31 110 GLY A C 1
ATOM 705 O O . GLY A 1 110 ? -22.001 -3.788 -3.155 1.00 42.31 110 GLY A O 1
ATOM 706 N N . GLY A 1 111 ? -22.169 -3.596 -0.916 1.00 42.91 111 GLY A N 1
ATOM 707 C CA . GLY A 1 111 ? -21.816 -4.975 -0.542 1.00 42.91 111 GLY A CA 1
ATOM 708 C C . GLY A 1 111 ? -20.349 -5.389 -0.722 1.00 42.91 111 GLY A C 1
ATOM 709 O O . GLY A 1 111 ? -19.988 -5.950 -1.748 1.00 42.91 111 GLY A O 1
ATOM 710 N N . ASP A 1 112 ? -19.564 -5.205 0.341 1.00 56.59 112 ASP A N 1
ATOM 711 C CA . ASP A 1 112 ? -18.404 -6.021 0.754 1.00 56.59 112 ASP A CA 1
ATOM 712 C C . ASP A 1 112 ? -17.202 -6.205 -0.186 1.00 56.59 112 ASP A C 1
ATOM 714 O O . ASP A 1 112 ? -16.405 -7.117 0.029 1.00 56.59 112 ASP A O 1
ATOM 718 N N . MET A 1 113 ? -16.988 -5.340 -1.173 1.00 67.69 113 MET A N 1
ATOM 719 C CA . MET A 1 113 ? -15.668 -5.220 -1.801 1.00 67.69 113 MET A CA 1
ATOM 720 C C . MET A 1 113 ? -15.350 -3.738 -1.919 1.00 67.69 113 MET A C 1
ATOM 722 O O . MET A 1 113 ? -15.838 -3.079 -2.833 1.00 67.69 113 MET A O 1
ATOM 726 N N . GLY A 1 114 ? -14.630 -3.188 -0.937 1.00 87.56 114 GLY A N 1
ATOM 727 C CA . GLY A 1 114 ? -14.100 -1.830 -1.064 1.00 87.56 114 GLY A CA 1
ATOM 728 C C . GLY A 1 114 ? -13.143 -1.707 -2.246 1.00 87.56 114 GLY A C 1
ATOM 729 O O . GLY A 1 114 ? -12.949 -2.642 -3.022 1.00 87.56 114 GLY A O 1
ATOM 730 N N . ASN A 1 115 ? -12.551 -0.531 -2.383 1.00 96.81 115 ASN A N 1
ATOM 731 C CA . ASN A 1 115 ? -11.538 -0.267 -3.389 1.00 96.81 115 ASN A CA 1
ATOM 732 C C . ASN A 1 115 ? -10.357 -1.223 -3.214 1.00 96.81 115 ASN A C 1
ATOM 734 O O . ASN A 1 115 ? -9.859 -1.413 -2.103 1.00 96.81 115 ASN A O 1
ATOM 738 N N . THR A 1 116 ? -9.907 -1.803 -4.320 1.00 97.88 116 THR A N 1
ATOM 739 C CA . THR A 1 116 ? -8.709 -2.646 -4.326 1.00 97.88 116 THR A CA 1
ATOM 740 C C . THR A 1 116 ? -7.462 -1.795 -4.527 1.00 97.88 116 THR A C 1
ATOM 742 O O . THR A 1 116 ? -7.505 -0.744 -5.172 1.00 97.88 116 THR A O 1
ATOM 745 N N . ILE A 1 117 ? -6.321 -2.262 -4.025 1.00 98.38 117 ILE A N 1
ATOM 746 C CA . ILE A 1 117 ? -5.034 -1.610 -4.296 1.00 98.38 117 ILE A CA 1
ATOM 747 C C . ILE A 1 117 ? -4.711 -1.672 -5.795 1.00 98.38 117 ILE A C 1
ATOM 749 O O . ILE A 1 117 ? -4.176 -0.705 -6.332 1.00 98.38 117 ILE A O 1
ATOM 753 N N . TYR A 1 118 ? -5.123 -2.742 -6.484 1.00 98.44 118 TYR A N 1
ATOM 754 C CA . TYR A 1 118 ? -4.973 -2.871 -7.936 1.00 98.44 118 TYR A CA 1
ATOM 755 C C . TYR A 1 118 ? -5.608 -1.694 -8.687 1.00 98.44 118 TYR A C 1
ATOM 757 O O . TYR A 1 118 ? -4.950 -1.084 -9.525 1.00 98.44 118 TYR A O 1
ATOM 765 N N . GLU A 1 119 ? -6.853 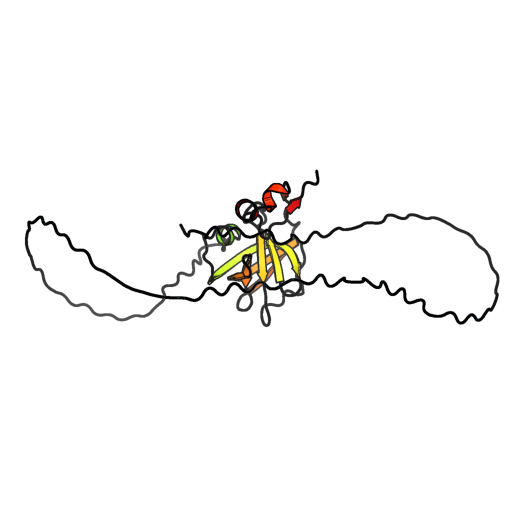-1.336 -8.350 1.00 97.94 119 GLU A N 1
ATOM 766 C CA . GLU A 1 119 ? -7.567 -0.214 -8.977 1.00 97.94 119 GLU A CA 1
ATOM 767 C C . GLU A 1 119 ? -6.934 1.147 -8.659 1.00 97.94 119 GLU A C 1
ATOM 769 O O . GLU A 1 119 ? -7.047 2.088 -9.445 1.00 97.94 119 GLU A O 1
ATOM 774 N N . ILE A 1 120 ? -6.301 1.282 -7.492 1.00 98.06 120 ILE A N 1
ATOM 775 C CA . ILE A 1 120 ? -5.596 2.507 -7.096 1.00 98.06 120 ILE A CA 1
ATOM 776 C C . ILE A 1 120 ? -4.297 2.639 -7.893 1.00 98.06 120 ILE A C 1
ATOM 778 O O . ILE A 1 120 ? -4.021 3.693 -8.463 1.00 98.06 120 ILE A O 1
ATOM 782 N N . GLN A 1 121 ? -3.517 1.564 -7.960 1.00 97.69 121 GLN A N 1
ATOM 783 C CA . GLN A 1 121 ? -2.200 1.560 -8.582 1.00 97.69 121 GLN A CA 1
ATOM 784 C C . GLN A 1 121 ? -2.260 1.624 -10.117 1.00 97.69 121 GLN A C 1
ATOM 786 O O . GLN A 1 121 ? -1.479 2.349 -10.734 1.00 97.69 121 GLN A O 1
ATOM 791 N N . ASP A 1 122 ? -3.228 0.949 -10.747 1.00 95.94 122 ASP A N 1
ATOM 792 C CA . ASP A 1 122 ? -3.405 0.981 -12.208 1.00 95.94 122 ASP A CA 1
ATOM 793 C C . ASP A 1 122 ? -4.077 2.273 -12.728 1.00 95.94 122 ASP A C 1
ATOM 795 O O . ASP A 1 122 ? -4.189 2.498 -13.941 1.00 95.94 122 ASP A O 1
ATOM 799 N N . GLY A 1 123 ? -4.500 3.152 -11.812 1.00 95.19 123 GLY A N 1
ATOM 800 C CA . GLY A 1 123 ? -5.126 4.437 -12.106 1.00 95.19 123 GLY A CA 1
ATOM 801 C C . GLY A 1 123 ? -6.601 4.354 -12.506 1.00 95.19 123 GLY A C 1
ATOM 802 O O . GLY A 1 123 ? -7.147 5.339 -13.020 1.00 95.19 123 GLY A O 1
ATOM 803 N N . THR A 1 124 ? -7.263 3.212 -12.297 1.00 97.00 124 THR A N 1
ATOM 804 C CA . THR A 1 124 ? -8.726 3.094 -12.383 1.00 97.00 124 THR A CA 1
ATOM 805 C C . THR A 1 124 ? -9.398 4.038 -11.387 1.00 97.00 124 THR A C 1
ATOM 807 O O . THR A 1 124 ? -10.369 4.719 -11.732 1.00 97.00 124 THR A O 1
ATOM 810 N N . ILE A 1 125 ? -8.844 4.133 -10.178 1.00 96.69 125 ILE A N 1
ATOM 811 C CA . ILE A 1 125 ? -9.152 5.165 -9.192 1.00 96.69 125 ILE A CA 1
ATOM 812 C C . ILE A 1 125 ? -8.114 6.275 -9.342 1.00 96.69 125 ILE A C 1
ATOM 814 O O . ILE A 1 125 ? -6.910 6.041 -9.283 1.00 96.69 125 ILE A O 1
ATOM 818 N N . ALA A 1 126 ? -8.592 7.496 -9.567 1.00 96.31 126 ALA A N 1
ATOM 819 C CA . ALA A 1 126 ? -7.720 8.646 -9.739 1.00 96.31 126 ALA A CA 1
ATOM 820 C C . ALA A 1 126 ? -7.045 9.050 -8.418 1.00 96.31 126 ALA A C 1
ATOM 822 O O . ALA A 1 126 ? -7.513 8.729 -7.324 1.00 96.31 126 ALA A O 1
ATOM 823 N N . GLU A 1 127 ? -5.971 9.824 -8.524 1.00 95.81 127 GLU A N 1
ATOM 824 C CA . GLU A 1 127 ? -5.412 10.580 -7.402 1.00 95.81 127 GLU A CA 1
ATOM 825 C C . GLU A 1 127 ? -6.444 11.549 -6.799 1.00 95.81 127 GLU A C 1
ATOM 827 O O . GLU A 1 127 ? -7.480 11.844 -7.409 1.00 95.81 127 GLU A O 1
ATOM 832 N N . ASP A 1 128 ? -6.167 12.029 -5.585 1.00 97.00 128 ASP A N 1
ATOM 833 C CA . ASP A 1 128 ? -7.023 12.937 -4.814 1.00 97.00 128 ASP A CA 1
ATOM 834 C C . ASP A 1 128 ? -8.464 12.418 -4.636 1.00 97.00 128 ASP A C 1
ATOM 836 O O . ASP A 1 128 ? -9.422 13.184 -4.493 1.00 97.00 128 ASP A O 1
ATOM 840 N N . THR A 1 129 ? -8.628 11.093 -4.639 1.00 97.88 129 THR A N 1
ATOM 841 C CA . THR A 1 129 ? -9.921 10.418 -4.522 1.00 97.88 129 THR A CA 1
ATOM 842 C C . THR A 1 129 ? -10.013 9.692 -3.187 1.00 97.88 129 THR A C 1
ATOM 844 O O . THR A 1 129 ? -9.071 9.032 -2.749 1.00 97.88 129 THR A O 1
ATOM 847 N N . ALA A 1 130 ? -11.164 9.821 -2.526 1.00 98.00 130 ALA A N 1
ATOM 848 C CA . ALA A 1 130 ? -11.442 9.091 -1.296 1.00 98.00 130 ALA A CA 1
ATOM 849 C C . ALA A 1 130 ? -11.630 7.596 -1.591 1.00 98.00 130 ALA A C 1
ATOM 851 O O . ALA A 1 130 ? -12.352 7.242 -2.526 1.00 98.00 130 ALA A O 1
ATOM 852 N N . VAL A 1 131 ? -11.012 6.744 -0.775 1.00 98.12 131 VAL A N 1
ATOM 853 C CA . VAL A 1 131 ? -11.047 5.284 -0.913 1.00 98.12 131 VAL A CA 1
ATOM 854 C C . VAL A 1 131 ? -11.325 4.592 0.418 1.00 98.12 131 VAL A C 1
ATOM 856 O O . VAL A 1 131 ? -10.965 5.099 1.483 1.00 98.12 131 VAL A O 1
ATOM 859 N N . GLU A 1 132 ? -11.938 3.414 0.341 1.00 97.88 132 GLU A N 1
ATOM 860 C CA . GLU A 1 132 ? -12.122 2.468 1.444 1.00 97.88 132 GLU A CA 1
ATOM 861 C C . GLU A 1 132 ? -11.504 1.128 1.033 1.00 97.88 132 GLU A C 1
ATOM 863 O O . GLU A 1 132 ? -11.963 0.516 0.073 1.00 97.88 132 GLU A O 1
ATOM 868 N N . VAL A 1 133 ? -10.460 0.686 1.732 1.00 98.00 133 VAL A N 1
ATOM 869 C CA . VAL A 1 133 ? -9.691 -0.529 1.427 1.00 98.00 133 VAL A CA 1
ATOM 870 C C . VAL A 1 133 ? -9.872 -1.523 2.572 1.00 98.00 133 VAL A C 1
ATOM 872 O O . VAL A 1 133 ? -9.748 -1.151 3.738 1.00 98.00 133 VAL A O 1
ATOM 875 N N . TYR A 1 134 ? -10.153 -2.787 2.251 1.00 97.81 134 TYR A N 1
ATOM 876 C CA . TYR A 1 134 ? -10.450 -3.825 3.245 1.00 97.81 134 TYR A CA 1
ATOM 877 C C . TYR A 1 134 ? -9.617 -5.081 3.017 1.00 97.81 134 TYR A C 1
ATOM 879 O O . TYR A 1 134 ? -9.388 -5.484 1.879 1.00 97.81 134 TYR A O 1
ATOM 887 N N . GLY A 1 135 ? -9.246 -5.754 4.104 1.00 97.25 135 GLY A N 1
ATOM 888 C CA . GLY A 1 135 ? -8.689 -7.103 4.062 1.00 97.25 135 GLY A CA 1
ATOM 889 C C . GLY A 1 135 ? -7.278 -7.200 3.480 1.00 97.25 135 GLY A C 1
ATOM 890 O O . GLY A 1 135 ? -6.870 -8.290 3.073 1.00 97.25 135 GLY A O 1
ATOM 891 N N . VAL A 1 136 ? -6.531 -6.096 3.437 1.00 98.44 136 VAL A N 1
ATOM 892 C CA . VAL A 1 136 ? -5.160 -6.071 2.910 1.00 98.44 136 VAL A CA 1
ATOM 893 C C . VAL A 1 136 ? -4.152 -6.415 3.999 1.00 98.44 136 VAL A C 1
ATOM 895 O O . VAL A 1 136 ? -4.403 -6.222 5.188 1.00 98.44 136 VAL A O 1
ATOM 898 N N . VAL A 1 137 ? -3.005 -6.960 3.599 1.00 98.81 137 VAL A N 1
ATOM 899 C CA . VAL A 1 137 ? -2.006 -7.503 4.523 1.00 98.81 137 VAL A CA 1
ATOM 900 C C . VAL A 1 137 ? -0.819 -6.564 4.639 1.00 98.81 137 VAL A C 1
ATOM 902 O O . VAL A 1 137 ? -0.232 -6.168 3.635 1.00 98.81 137 VAL A O 1
ATOM 905 N N . VAL A 1 138 ? -0.411 -6.245 5.862 1.00 98.81 138 VAL A N 1
ATOM 906 C CA . VAL A 1 138 ? 0.766 -5.410 6.115 1.00 98.81 138 VAL A CA 1
ATOM 907 C C . VAL A 1 138 ? 2.048 -6.172 5.766 1.00 98.81 138 VAL A C 1
ATOM 909 O O . VAL A 1 138 ? 2.311 -7.246 6.310 1.00 98.81 138 VAL A O 1
ATOM 912 N N . THR A 1 139 ? 2.882 -5.603 4.895 1.00 98.69 139 THR A N 1
ATOM 913 C CA . THR A 1 139 ? 4.139 -6.209 4.413 1.00 98.69 139 THR A CA 1
ATOM 914 C C . THR A 1 139 ? 5.394 -5.512 4.938 1.00 98.69 139 THR A C 1
ATOM 916 O O . THR A 1 139 ? 6.443 -6.146 5.050 1.00 98.69 139 THR A O 1
ATOM 919 N N . ALA A 1 140 ? 5.298 -4.240 5.329 1.00 98.38 140 ALA A N 1
ATOM 920 C CA . ALA A 1 140 ? 6.370 -3.502 5.997 1.00 98.38 140 ALA A CA 1
ATOM 921 C C . ALA A 1 140 ? 5.801 -2.397 6.897 1.00 98.38 140 ALA A C 1
ATOM 923 O O . ALA A 1 140 ? 4.697 -1.914 6.672 1.00 98.38 140 ALA A O 1
ATOM 924 N N . VAL A 1 141 ? 6.560 -1.966 7.907 1.00 98.12 141 VAL A N 1
ATOM 925 C CA . VAL A 1 141 ? 6.151 -0.916 8.859 1.00 98.12 141 VAL A CA 1
ATOM 926 C C . VAL A 1 141 ? 7.262 0.122 8.985 1.00 98.12 141 VAL A C 1
ATOM 928 O O . VAL A 1 141 ? 8.442 -0.231 9.007 1.00 98.12 141 VAL A O 1
ATOM 931 N N . ASN A 1 142 ? 6.899 1.402 9.084 1.00 94.69 142 ASN A N 1
ATOM 932 C CA . ASN A 1 142 ? 7.831 2.501 9.340 1.00 94.69 142 ASN A CA 1
ATOM 933 C C . ASN A 1 142 ? 7.198 3.535 10.286 1.00 94.69 142 ASN A C 1
ATOM 935 O O . ASN A 1 142 ? 6.013 3.507 10.604 1.00 94.69 142 ASN A O 1
ATOM 939 N N . VAL A 1 143 ? 8.001 4.473 10.774 1.00 89.50 143 VAL A N 1
ATOM 940 C CA . VAL A 1 143 ? 7.516 5.606 11.554 1.00 89.50 143 VAL A CA 1
ATOM 941 C C . VAL A 1 143 ? 6.570 6.440 10.684 1.00 89.50 143 VAL A C 1
ATOM 943 O O . VAL A 1 143 ? 6.989 7.032 9.6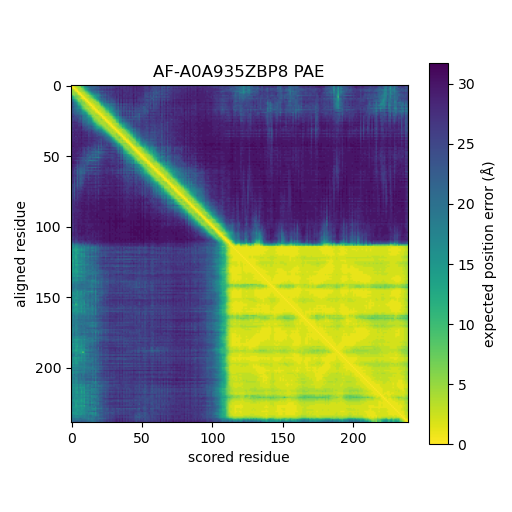93 1.00 89.50 143 VAL A O 1
ATOM 946 N N . GLY A 1 144 ? 5.295 6.498 11.077 1.00 89.06 144 GLY A N 1
ATOM 947 C CA . GLY A 1 144 ? 4.265 7.312 10.419 1.00 89.06 144 GLY A CA 1
ATOM 948 C C . GLY A 1 144 ? 3.419 6.587 9.369 1.00 89.06 144 GLY A C 1
ATOM 949 O O . GLY A 1 144 ? 2.555 7.223 8.764 1.00 89.06 144 GLY A O 1
ATOM 950 N N . GLY A 1 145 ? 3.626 5.284 9.162 1.00 96.62 145 GLY A N 1
ATOM 951 C CA . GLY A 1 145 ? 2.859 4.518 8.186 1.00 96.62 145 GLY A CA 1
ATOM 952 C C . GLY A 1 145 ? 3.312 3.070 8.038 1.00 96.62 145 GLY A C 1
ATOM 953 O O . GLY A 1 145 ? 4.129 2.557 8.802 1.00 96.62 145 GLY A O 1
ATOM 954 N N . PHE A 1 146 ? 2.785 2.404 7.026 1.00 98.56 146 PHE A N 1
ATOM 955 C CA . PHE A 1 146 ? 3.104 1.017 6.708 1.00 98.56 146 PHE A CA 1
ATOM 956 C C . PHE A 1 146 ? 2.907 0.769 5.211 1.00 98.56 146 PHE A C 1
ATOM 958 O O . PHE A 1 146 ? 2.374 1.616 4.501 1.00 98.56 146 PHE A O 1
ATOM 965 N N . TRP A 1 147 ? 3.356 -0.381 4.727 1.00 98.69 147 TRP A N 1
ATOM 966 C CA . TRP A 1 147 ? 3.029 -0.879 3.396 1.00 98.69 147 TRP A CA 1
ATOM 967 C C . TRP A 1 147 ? 2.020 -1.999 3.545 1.00 98.69 147 TRP A C 1
ATOM 969 O O . TRP A 1 147 ? 2.182 -2.870 4.406 1.00 98.69 147 TRP A O 1
ATOM 979 N N . ALA A 1 148 ? 0.988 -1.954 2.716 1.00 98.62 148 ALA A N 1
ATOM 980 C CA . ALA A 1 148 ? -0.031 -2.981 2.637 1.00 98.62 148 ALA A CA 1
ATOM 981 C C . ALA A 1 148 ? -0.048 -3.577 1.236 1.00 98.62 148 ALA A C 1
ATOM 983 O O . ALA A 1 148 ? 0.249 -2.892 0.257 1.00 98.62 148 ALA A O 1
ATOM 984 N N . GLN A 1 149 ? -0.390 -4.856 1.159 1.00 98.75 149 GLN A N 1
ATOM 985 C CA . GLN A 1 149 ? -0.475 -5.593 -0.084 1.00 98.75 149 GLN A CA 1
ATOM 986 C C . GLN A 1 149 ? -1.751 -6.428 -0.128 1.00 98.75 149 GLN A C 1
ATOM 988 O O . GLN A 1 149 ? -2.158 -7.016 0.878 1.00 98.75 149 GLN A O 1
ATOM 993 N N . GLU A 1 150 ? -2.358 -6.517 -1.305 1.00 98.38 150 GLU A N 1
ATOM 994 C CA . GLU A 1 150 ? -3.465 -7.434 -1.557 1.00 98.38 150 GLU A CA 1
ATOM 995 C C . GLU A 1 150 ? -3.046 -8.876 -1.228 1.00 98.38 150 GLU A C 1
ATOM 997 O O . GLU A 1 150 ? -1.929 -9.283 -1.576 1.00 98.38 150 GLU A O 1
ATOM 1002 N N . PRO A 1 151 ? -3.923 -9.696 -0.617 1.00 97.44 151 PRO A N 1
ATOM 1003 C CA . PRO A 1 151 ? -3.602 -11.088 -0.297 1.00 97.44 151 PRO A CA 1
ATOM 1004 C C . PRO A 1 151 ? -3.183 -11.918 -1.519 1.00 97.44 151 PRO A C 1
ATOM 1006 O O . PRO A 1 151 ? -2.455 -12.899 -1.380 1.00 97.44 151 PRO A O 1
ATOM 1009 N N . GLY A 1 152 ? -3.650 -11.530 -2.713 1.00 96.44 152 GLY A N 1
ATOM 1010 C CA . GLY A 1 152 ? -3.277 -12.155 -3.982 1.00 96.44 152 GLY A CA 1
ATOM 1011 C C . GLY A 1 152 ? -1.854 -11.832 -4.451 1.00 96.44 152 GLY A C 1
ATOM 1012 O O . GLY A 1 152 ? -1.300 -12.594 -5.241 1.00 96.44 152 GLY A O 1
ATOM 1013 N N . GLY A 1 153 ? -1.254 -10.745 -3.956 1.00 97.00 153 GLY A N 1
ATOM 1014 C CA . GLY A 1 153 ? 0.054 -10.255 -4.386 1.00 97.00 153 GLY A CA 1
ATOM 1015 C C . GLY A 1 153 ? 0.145 -9.932 -5.882 1.00 97.00 153 GLY A C 1
ATOM 1016 O O . GLY A 1 153 ? -0.865 -9.688 -6.544 1.00 97.00 153 GLY A O 1
ATOM 1017 N N . GLY A 1 154 ? 1.373 -9.918 -6.406 1.00 97.31 154 GLY A N 1
ATOM 1018 C CA . GLY A 1 154 ? 1.661 -9.647 -7.817 1.00 97.31 154 GLY A CA 1
ATOM 1019 C C . GLY A 1 154 ? 1.735 -8.161 -8.177 1.00 97.31 154 GLY A C 1
ATOM 1020 O O . GLY A 1 154 ? 1.831 -7.295 -7.307 1.00 97.31 154 GLY A O 1
ATOM 1021 N N . GLU A 1 155 ? 1.713 -7.880 -9.478 1.00 98.06 155 GLU A N 1
ATOM 1022 C CA . GLU A 1 155 ? 1.725 -6.517 -10.021 1.00 98.06 155 GLU A CA 1
ATOM 1023 C C . GLU A 1 155 ? 0.568 -5.684 -9.454 1.00 98.06 155 GLU A C 1
ATOM 1025 O O . GLU A 1 155 ? -0.543 -6.186 -9.293 1.00 98.06 155 GLU A O 1
ATOM 1030 N N . TYR A 1 156 ? 0.836 -4.414 -9.157 1.00 98.31 156 TYR A N 1
ATOM 1031 C CA . TYR A 1 156 ? -0.117 -3.417 -8.669 1.00 98.31 156 TYR A CA 1
ATOM 1032 C C . TYR A 1 156 ? -0.780 -3.764 -7.330 1.00 98.31 156 TYR A C 1
ATOM 1034 O O . TYR A 1 156 ? -1.780 -3.164 -6.957 1.00 98.31 156 TYR A O 1
ATOM 1042 N N . SER A 1 157 ? -0.238 -4.731 -6.586 1.00 98.56 157 SER A N 1
ATOM 1043 C CA . SER A 1 157 ? -0.863 -5.210 -5.348 1.00 98.56 157 SER A CA 1
ATOM 1044 C C . SER A 1 157 ? -0.474 -4.428 -4.100 1.00 98.56 157 SER A C 1
ATOM 1046 O O . SER A 1 157 ? -1.110 -4.619 -3.067 1.00 98.56 157 SER A O 1
ATOM 1048 N N . GLY A 1 158 ? 0.578 -3.611 -4.156 1.00 98.38 158 GLY A N 1
ATOM 1049 C CA . GLY A 1 158 ? 1.174 -2.949 -2.999 1.00 98.38 158 GLY A CA 1
ATOM 1050 C C . GLY A 1 158 ? 0.879 -1.456 -2.953 1.00 98.38 158 GLY A C 1
ATOM 1051 O O . GLY A 1 158 ? 0.781 -0.805 -3.987 1.00 98.38 158 GLY A O 1
ATOM 1052 N N . VAL A 1 159 ? 0.766 -0.883 -1.756 1.00 98.56 159 VAL A N 1
ATOM 1053 C CA . VAL A 1 159 ? 0.628 0.568 -1.566 1.00 98.56 159 VAL A CA 1
ATOM 1054 C C . VAL A 1 159 ? 1.276 1.020 -0.265 1.00 98.56 159 VAL A C 1
ATOM 1056 O O . VAL A 1 159 ? 1.286 0.293 0.734 1.00 98.56 159 VAL A O 1
ATOM 1059 N N . GLN A 1 160 ? 1.799 2.244 -0.262 1.00 98.25 160 GLN A N 1
ATOM 1060 C CA . GLN A 1 160 ? 2.189 2.915 0.969 1.00 98.25 160 GLN A CA 1
ATOM 1061 C C . GLN A 1 160 ? 0.958 3.532 1.643 1.00 98.25 160 GLN A C 1
ATOM 1063 O O . GLN A 1 160 ? 0.197 4.271 1.024 1.00 98.25 160 GLN A O 1
ATOM 1068 N N . VAL A 1 161 ? 0.790 3.292 2.939 1.00 98.44 161 VAL A N 1
ATOM 1069 C CA . VAL A 1 161 ? -0.251 3.910 3.766 1.00 98.44 161 VAL A CA 1
ATOM 1070 C C . VAL A 1 161 ? 0.402 4.879 4.742 1.00 98.44 161 VAL A C 1
ATOM 1072 O O . VAL A 1 161 ? 1.253 4.496 5.548 1.00 98.44 161 VAL A O 1
ATOM 1075 N N . PHE A 1 162 ? 0.009 6.148 4.677 1.00 97.88 162 PHE A N 1
ATOM 1076 C CA . PHE A 1 162 ? 0.576 7.229 5.477 1.00 97.88 162 PHE A CA 1
ATOM 1077 C C . PHE A 1 162 ? -0.465 7.792 6.449 1.00 97.88 162 PHE A C 1
ATOM 1079 O O . PHE A 1 162 ? -1.486 8.335 6.031 1.00 97.88 162 PHE A O 1
ATOM 1086 N N . SER A 1 163 ? -0.204 7.699 7.758 1.00 96.56 163 SER A N 1
ATOM 1087 C CA . SER A 1 163 ? -1.125 8.227 8.780 1.00 96.56 163 SER A CA 1
ATOM 1088 C C . SER A 1 163 ? -0.949 9.728 9.018 1.00 96.56 163 SER A C 1
ATOM 1090 O O . SER A 1 163 ? -1.915 10.448 9.271 1.00 96.56 163 SER A O 1
ATOM 1092 N N . GLY A 1 164 ? 0.272 10.244 8.862 1.00 90.12 164 GLY A N 1
ATOM 1093 C CA . GLY A 1 164 ? 0.560 11.657 9.096 1.00 90.12 164 GLY A CA 1
ATOM 1094 C C . GLY A 1 164 ? 0.361 12.099 10.550 1.00 90.12 164 GLY A C 1
ATOM 1095 O O . GLY A 1 164 ? 0.086 11.314 11.456 1.00 90.12 164 GLY A O 1
ATOM 1096 N N . MET A 1 165 ? 0.564 13.391 10.805 1.00 91.56 165 MET A N 1
ATOM 1097 C CA . MET A 1 165 ? 0.389 13.956 12.143 1.00 91.56 165 MET A CA 1
ATOM 1098 C C . MET A 1 165 ? -1.092 14.230 12.408 1.00 91.56 165 MET A C 1
ATOM 1100 O O . MET A 1 165 ? -1.714 14.991 11.675 1.00 91.56 165 MET A O 1
ATOM 1104 N N . GLY A 1 166 ? -1.626 13.667 13.493 1.00 90.62 166 GLY A N 1
ATOM 1105 C CA . GLY A 1 166 ? -3.040 13.809 13.857 1.00 90.62 166 GLY A CA 1
ATOM 1106 C C . GLY A 1 166 ? -3.961 12.750 13.248 1.00 90.62 166 GLY A C 1
ATOM 1107 O O . GLY A 1 166 ? -5.147 12.774 13.558 1.00 90.62 166 GLY A O 1
ATOM 1108 N N . GLY A 1 167 ? -3.418 11.828 12.446 1.00 94.94 167 GLY A N 1
ATOM 1109 C CA . GLY A 1 167 ? -4.147 10.670 11.939 1.00 94.94 167 GLY A CA 1
ATOM 1110 C C . GLY A 1 167 ? -4.341 9.553 12.967 1.00 94.94 167 GLY A C 1
ATOM 1111 O O . GLY A 1 167 ? -3.924 9.689 14.126 1.00 94.94 167 GLY A O 1
ATOM 1112 N N . PRO A 1 168 ? -4.964 8.436 12.550 1.00 96.31 168 PRO A N 1
ATOM 1113 C CA . PRO A 1 168 ? -5.136 7.249 13.379 1.00 96.31 168 PRO A CA 1
ATOM 1114 C C . PRO A 1 168 ? -3.813 6.724 13.958 1.00 96.31 168 PRO A C 1
ATOM 1116 O O . PRO A 1 168 ? -2.759 6.779 13.316 1.00 96.31 168 PRO A O 1
ATOM 1119 N N . ASP A 1 169 ? -3.868 6.180 15.176 1.00 95.31 169 ASP A N 1
ATOM 1120 C CA . ASP A 1 169 ? -2.702 5.566 15.814 1.00 95.31 169 ASP A CA 1
ATOM 1121 C C . ASP A 1 169 ? -2.359 4.229 15.144 1.00 95.31 169 ASP A C 1
ATOM 1123 O O . ASP A 1 169 ? -3.054 3.230 15.318 1.00 95.31 169 ASP A O 1
ATOM 1127 N N . VAL A 1 170 ? -1.255 4.222 14.396 1.00 96.62 170 VAL A N 1
ATOM 1128 C CA . VAL A 1 170 ? -0.710 3.040 13.709 1.00 96.62 170 VAL A CA 1
ATOM 1129 C C . VAL A 1 170 ? 0.513 2.454 14.427 1.00 96.62 170 VAL A C 1
ATOM 1131 O O . VAL A 1 170 ? 1.220 1.616 13.876 1.00 96.62 170 VAL A O 1
ATOM 1134 N N . SER A 1 171 ? 0.803 2.881 15.661 1.00 94.75 171 SER A N 1
ATOM 1135 C CA . SER A 1 171 ? 1.999 2.433 16.395 1.00 94.75 171 SER A CA 1
ATOM 1136 C C . SER A 1 171 ? 1.983 0.947 16.774 1.00 94.75 171 SER A C 1
ATOM 1138 O O . SER A 1 171 ? 3.040 0.373 17.036 1.00 94.75 171 SER A O 1
ATOM 1140 N N . GLY A 1 172 ? 0.801 0.324 16.795 1.00 95.56 172 GLY A N 1
ATOM 1141 C CA . GLY A 1 172 ? 0.613 -1.100 17.079 1.00 95.56 172 GLY A CA 1
ATOM 1142 C C . GLY A 1 172 ? 0.685 -2.023 15.860 1.00 95.56 172 GLY A C 1
ATOM 1143 O O . GLY A 1 172 ? 0.593 -3.231 16.045 1.00 95.56 172 GLY A O 1
ATOM 1144 N N . VAL A 1 173 ? 0.835 -1.481 14.649 1.00 98.31 173 VAL A N 1
ATOM 1145 C CA . VAL A 1 173 ? 0.802 -2.257 13.401 1.00 98.31 173 VAL A CA 1
ATOM 1146 C C . VAL A 1 173 ? 2.042 -3.133 13.253 1.00 98.31 173 VAL A C 1
ATOM 1148 O O . VAL A 1 173 ? 3.171 -2.692 13.486 1.00 98.31 173 VAL A O 1
ATOM 1151 N N . GLN A 1 174 ? 1.839 -4.376 12.825 1.00 98.50 174 GLN A N 1
ATOM 1152 C CA . GLN A 1 174 ? 2.883 -5.366 12.597 1.00 98.50 174 GLN A CA 1
ATOM 1153 C C . GLN A 1 174 ? 2.763 -5.988 11.201 1.00 98.50 174 GLN A C 1
ATOM 1155 O O . GLN A 1 174 ? 1.689 -6.075 10.614 1.00 98.50 174 GLN A O 1
ATOM 1160 N N . VAL A 1 175 ? 3.890 -6.462 10.663 1.00 98.69 175 VAL A N 1
ATOM 1161 C CA . VAL A 1 175 ? 3.891 -7.257 9.426 1.00 98.69 175 VAL A CA 1
ATOM 1162 C C . VAL A 1 175 ? 3.056 -8.524 9.632 1.00 98.69 175 VAL A C 1
ATOM 1164 O O . VAL A 1 175 ? 3.274 -9.255 10.598 1.00 98.69 175 VAL A O 1
ATOM 1167 N N . GLY A 1 176 ? 2.141 -8.791 8.700 1.00 98.50 176 GLY A N 1
ATOM 1168 C CA . GLY A 1 176 ? 1.177 -9.891 8.761 1.00 98.50 176 GLY A CA 1
ATOM 1169 C C . GLY A 1 176 ? -0.197 -9.505 9.309 1.00 98.50 176 GLY A C 1
ATOM 1170 O O . GLY A 1 176 ? -1.118 -10.313 9.207 1.00 98.50 176 GLY A O 1
ATOM 1171 N N . ASP A 1 177 ? -0.380 -8.297 9.843 1.00 98.81 177 ASP A N 1
ATOM 1172 C CA . ASP A 1 177 ? -1.712 -7.818 10.217 1.00 98.81 177 ASP A CA 1
ATOM 1173 C C . ASP A 1 177 ? -2.608 -7.681 8.979 1.00 98.81 177 ASP A C 1
ATOM 1175 O O . ASP A 1 177 ? -2.152 -7.271 7.909 1.00 98.81 177 ASP A O 1
ATOM 1179 N N . ILE A 1 178 ? -3.885 -8.032 9.136 1.00 98.69 178 ILE A N 1
ATOM 1180 C CA . ILE A 1 178 ? -4.944 -7.722 8.172 1.00 98.69 178 ILE A CA 1
ATOM 1181 C C . ILE A 1 178 ? -5.577 -6.416 8.627 1.00 98.69 178 ILE A C 1
ATOM 1183 O O . ILE A 1 178 ? -5.979 -6.302 9.789 1.00 98.69 178 ILE A O 1
ATOM 1187 N N . VAL A 1 179 ? -5.648 -5.444 7.725 1.00 98.50 179 VAL A N 1
ATOM 1188 C CA . VAL A 1 179 ? -6.109 -4.095 8.043 1.00 98.50 179 VAL A CA 1
ATOM 1189 C C . VAL A 1 179 ? -7.197 -3.627 7.091 1.00 98.50 179 VAL A C 1
ATOM 1191 O O . VAL A 1 179 ? -7.183 -3.936 5.898 1.00 98.50 179 VAL A O 1
ATOM 1194 N N . ASP A 1 180 ? -8.090 -2.824 7.653 1.00 98.19 180 ASP A N 1
ATOM 1195 C CA . ASP A 1 180 ? -9.137 -2.099 6.951 1.00 98.19 180 ASP A CA 1
ATOM 1196 C C . ASP A 1 180 ? -8.921 -0.607 7.214 1.00 98.19 180 ASP A C 1
ATOM 1198 O O . ASP A 1 180 ? -8.641 -0.199 8.346 1.00 98.19 180 ASP A O 1
ATOM 1202 N N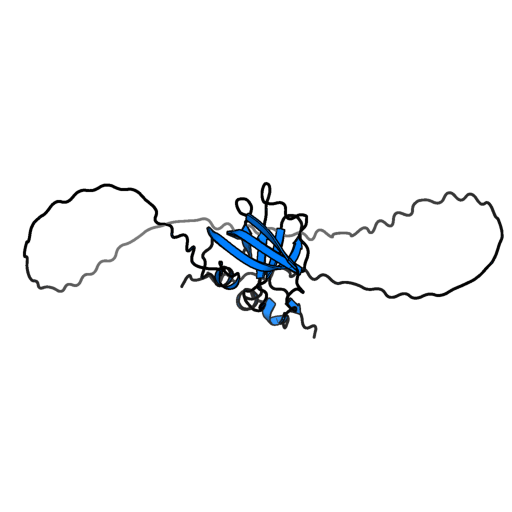 . PHE A 1 181 ? -9.012 0.227 6.182 1.00 98.19 181 PHE A N 1
ATOM 1203 C CA . PHE A 1 181 ? -8.819 1.665 6.335 1.00 98.19 181 PHE A CA 1
ATOM 1204 C C . PHE A 1 181 ? -9.523 2.477 5.256 1.00 98.19 181 PHE A C 1
ATOM 1206 O O . PHE A 1 181 ? -9.831 1.996 4.167 1.00 98.19 181 PHE A O 1
ATOM 1213 N N . SER A 1 182 ? -9.733 3.755 5.551 1.00 98.19 182 SER A N 1
ATOM 1214 C CA . SER A 1 182 ? -10.173 4.742 4.571 1.00 98.19 182 SER A CA 1
ATOM 1215 C C . SER A 1 182 ? -9.226 5.930 4.543 1.00 98.19 182 SER A C 1
ATOM 1217 O O . SER A 1 182 ? -8.563 6.234 5.533 1.00 98.19 182 SER A O 1
ATOM 1219 N N . GLY A 1 183 ? -9.145 6.600 3.402 1.00 98.00 183 GLY A N 1
ATOM 1220 C CA . GLY A 1 183 ? -8.246 7.730 3.211 1.00 98.00 183 GLY A CA 1
ATOM 1221 C C . GLY A 1 183 ? -8.400 8.349 1.832 1.00 98.00 183 GLY A C 1
ATOM 1222 O O . GLY A 1 183 ? -9.401 8.129 1.153 1.00 98.00 183 GLY A O 1
ATOM 1223 N N . THR A 1 184 ? -7.390 9.105 1.419 1.00 98.44 184 THR A N 1
ATOM 1224 C CA . THR A 1 184 ? -7.340 9.752 0.104 1.00 98.44 184 THR A CA 1
ATOM 1225 C C . THR A 1 184 ? -6.098 9.290 -0.647 1.00 98.44 184 THR A C 1
ATOM 1227 O O . THR A 1 184 ? -5.002 9.293 -0.080 1.00 98.44 184 THR A O 1
ATOM 1230 N N . THR A 1 185 ? -6.257 8.897 -1.910 1.00 98.25 185 THR A N 1
ATOM 1231 C CA . THR A 1 185 ? -5.134 8.594 -2.808 1.00 98.25 185 THR A CA 1
ATOM 1232 C C . THR A 1 185 ? -4.294 9.847 -3.049 1.00 98.25 185 THR A C 1
ATOM 1234 O O . THR A 1 185 ? -4.824 10.945 -3.211 1.00 98.25 185 THR A O 1
ATOM 1237 N N . ASN A 1 186 ? -2.973 9.709 -3.058 1.00 97.12 186 ASN A N 1
ATOM 1238 C CA . ASN A 1 186 ? -2.053 10.820 -3.260 1.00 97.12 186 ASN A CA 1
ATOM 1239 C C . ASN A 1 186 ? -0.764 10.337 -3.931 1.00 97.12 186 ASN A C 1
ATOM 1241 O O . ASN A 1 186 ? -0.236 9.293 -3.558 1.00 97.12 186 ASN A O 1
ATOM 1245 N N . GLU A 1 187 ? -0.237 11.116 -4.872 1.00 95.50 187 GLU A N 1
ATOM 1246 C CA . GLU A 1 187 ? 1.105 10.912 -5.416 1.00 95.50 187 GLU A CA 1
ATOM 1247 C C . GLU A 1 187 ? 2.098 11.813 -4.669 1.00 95.50 187 GLU A C 1
ATOM 1249 O O . GLU A 1 187 ? 1.952 13.040 -4.618 1.00 95.50 187 GLU A O 1
ATOM 1254 N N . PHE A 1 188 ? 3.120 11.209 -4.062 1.00 92.56 188 PHE A N 1
ATOM 1255 C CA . PHE A 1 188 ? 4.144 11.935 -3.318 1.00 92.56 188 PHE A CA 1
ATOM 1256 C C . PHE A 1 188 ? 5.534 11.443 -3.701 1.00 92.56 188 PHE A C 1
ATOM 1258 O O . PHE A 1 188 ? 5.881 10.293 -3.463 1.00 92.56 188 PHE A O 1
ATOM 1265 N N . PHE A 1 189 ? 6.341 12.334 -4.287 1.00 91.69 189 PHE A N 1
ATOM 1266 C CA . PHE A 1 189 ? 7.635 11.977 -4.886 1.00 91.69 189 PHE A CA 1
ATOM 1267 C C . PHE A 1 189 ? 7.538 10.799 -5.868 1.00 91.69 189 PHE A C 1
ATOM 1269 O O . PHE A 1 189 ? 8.373 9.902 -5.822 1.00 91.69 189 PHE A O 1
ATOM 1276 N N . GLU A 1 190 ? 6.532 10.834 -6.750 1.00 90.31 190 GLU A N 1
ATOM 1277 C CA . GLU A 1 190 ? 6.297 9.805 -7.780 1.00 90.31 190 GLU A CA 1
ATOM 1278 C C . GLU A 1 190 ? 5.924 8.428 -7.203 1.00 90.31 190 GLU A C 1
ATOM 1280 O O . GLU A 1 190 ? 6.002 7.434 -7.914 1.00 90.31 190 GLU A O 1
ATOM 1285 N N . VAL A 1 191 ? 5.525 8.373 -5.923 1.00 92.81 191 VAL A N 1
ATOM 1286 C CA . VAL A 1 191 ? 5.012 7.164 -5.270 1.00 92.81 191 VAL A CA 1
ATOM 1287 C C . VAL A 1 191 ? 3.534 7.313 -4.964 1.00 92.81 191 VAL A C 1
ATOM 1289 O O . VAL A 1 191 ? 3.115 8.300 -4.346 1.00 92.81 191 VAL A O 1
ATOM 1292 N N . THR A 1 192 ? 2.752 6.304 -5.338 1.00 96.38 192 THR A N 1
ATOM 1293 C CA . THR A 1 192 ? 1.338 6.219 -4.979 1.00 96.38 192 THR A CA 1
ATOM 1294 C C . THR A 1 192 ? 1.198 5.821 -3.513 1.00 96.38 192 THR A C 1
ATOM 1296 O O . THR A 1 192 ? 1.661 4.763 -3.073 1.00 96.38 192 THR A O 1
ATOM 1299 N N . GLN A 1 193 ? 0.515 6.663 -2.742 1.00 97.69 193 GLN A N 1
ATOM 1300 C CA . GLN A 1 193 ? 0.207 6.418 -1.339 1.00 97.69 193 GLN A CA 1
ATOM 1301 C C . GLN A 1 193 ? -1.267 6.686 -1.023 1.00 97.69 193 GLN A C 1
ATOM 1303 O O . GLN A 1 193 ? -1.975 7.387 -1.746 1.00 97.69 193 GLN A O 1
ATOM 1308 N N . ILE A 1 194 ? -1.726 6.153 0.106 1.00 98.50 194 ILE A N 1
ATOM 1309 C CA . ILE A 1 194 ? -3.034 6.458 0.686 1.00 98.50 194 ILE A CA 1
ATOM 1310 C C . ILE A 1 194 ? -2.805 7.202 1.997 1.00 98.50 194 ILE A C 1
ATOM 1312 O O . ILE A 1 194 ? -2.183 6.682 2.926 1.00 98.50 194 ILE A O 1
ATOM 1316 N N . VAL A 1 195 ? -3.313 8.429 2.074 1.00 98.31 195 VAL A N 1
ATOM 1317 C CA . VAL A 1 195 ? -3.221 9.273 3.265 1.00 98.31 195 VAL A CA 1
ATOM 1318 C C . VAL A 1 195 ? -4.465 9.061 4.118 1.00 98.31 195 VAL A C 1
ATOM 1320 O O . VAL A 1 195 ? -5.568 9.427 3.716 1.00 98.31 195 VAL A O 1
ATOM 1323 N N . ILE A 1 196 ? -4.289 8.489 5.308 1.00 98.31 196 ILE A N 1
ATOM 1324 C CA . ILE A 1 196 ? -5.390 8.138 6.222 1.00 98.31 196 ILE A CA 1
ATOM 1325 C C . ILE A 1 196 ? -5.576 9.159 7.355 1.00 98.31 196 ILE A C 1
ATOM 1327 O O . ILE A 1 196 ? -6.295 8.887 8.309 1.00 98.31 196 ILE A O 1
ATOM 1331 N N . THR A 1 197 ? -4.937 10.336 7.279 1.00 97.31 197 THR A N 1
ATOM 1332 C CA . THR A 1 197 ? -4.959 11.350 8.353 1.00 97.31 197 THR A CA 1
ATOM 1333 C C . THR A 1 197 ? -6.374 11.746 8.781 1.00 97.31 197 THR A C 1
ATOM 1335 O O . THR A 1 197 ? -6.646 11.825 9.974 1.00 97.31 197 THR A O 1
ATOM 1338 N N . ASP A 1 198 ? -7.284 11.935 7.825 1.00 96.38 198 ASP A N 1
ATOM 1339 C CA . ASP A 1 198 ? -8.697 12.253 8.087 1.00 96.38 198 ASP A CA 1
ATOM 1340 C C . ASP A 1 198 ? -9.618 11.022 7.940 1.00 96.38 198 ASP A C 1
ATOM 1342 O O . ASP A 1 198 ? -10.839 11.151 7.834 1.00 96.38 198 ASP A O 1
ATOM 1346 N N . GLY A 1 199 ? -9.028 9.826 7.881 1.00 96.38 199 GLY A N 1
ATOM 1347 C CA . GLY A 1 199 ? -9.697 8.570 7.567 1.00 96.38 199 GLY A CA 1
ATOM 1348 C C . GLY A 1 199 ? -9.939 7.659 8.769 1.00 96.38 199 GLY A C 1
ATOM 1349 O O . GLY A 1 199 ? -9.916 8.076 9.929 1.00 96.38 199 GLY A O 1
ATOM 1350 N N . THR A 1 200 ? -10.193 6.385 8.477 1.00 97.00 200 THR A N 1
ATOM 1351 C CA . THR A 1 200 ? -10.379 5.315 9.470 1.00 97.00 200 THR A CA 1
ATOM 1352 C C . THR A 1 200 ? -9.275 4.275 9.347 1.00 97.00 200 THR A C 1
ATOM 1354 O O . THR A 1 200 ? -8.657 4.154 8.292 1.00 97.00 200 THR A O 1
ATOM 1357 N N . PHE A 1 201 ? -9.009 3.546 10.427 1.00 97.75 201 PHE A N 1
ATOM 1358 C CA . PHE A 1 201 ? -8.013 2.483 10.457 1.00 97.75 201 PHE A CA 1
ATOM 1359 C C . PHE A 1 201 ? -8.367 1.469 11.540 1.00 97.75 201 PHE A C 1
ATOM 1361 O O . PHE A 1 201 ? -8.531 1.854 12.698 1.00 97.75 201 PHE A O 1
ATOM 1368 N N . ASP A 1 202 ? -8.420 0.195 11.167 1.00 98.06 202 ASP A N 1
ATOM 1369 C CA . ASP A 1 202 ? -8.668 -0.927 12.062 1.00 98.06 202 ASP A CA 1
ATOM 1370 C C . ASP A 1 202 ? -7.792 -2.129 11.679 1.00 98.06 202 ASP A C 1
ATOM 1372 O O . ASP A 1 202 ? -7.634 -2.468 10.506 1.00 98.06 202 ASP A O 1
ATOM 1376 N N . ILE A 1 203 ? -7.252 -2.819 12.687 1.00 98.31 203 ILE A N 1
ATOM 1377 C CA . ILE A 1 203 ? -6.643 -4.145 12.516 1.00 98.31 203 ILE A CA 1
ATOM 1378 C C . ILE A 1 203 ? -7.750 -5.179 12.713 1.00 98.31 203 ILE A C 1
ATOM 1380 O O . ILE A 1 203 ? -8.308 -5.305 13.807 1.00 98.31 203 ILE A O 1
ATOM 1384 N N . THR A 1 204 ? -8.069 -5.928 11.665 1.00 98.06 204 THR A N 1
ATOM 1385 C CA . THR A 1 204 ? -9.205 -6.861 11.639 1.00 98.06 204 THR A CA 1
ATOM 1386 C C . THR A 1 204 ? -8.794 -8.320 11.804 1.00 98.06 204 THR A C 1
ATOM 1388 O O . THR A 1 204 ? -9.631 -9.178 12.097 1.00 98.06 204 THR A O 1
ATOM 1391 N N . GLY A 1 205 ? -7.499 -8.616 11.703 1.00 98.19 205 GLY A N 1
ATOM 1392 C CA . GLY A 1 205 ? -6.962 -9.949 11.935 1.00 98.19 205 GLY A CA 1
ATOM 1393 C C . GLY A 1 205 ? -5.465 -10.026 11.680 1.00 98.19 205 GLY A C 1
ATOM 1394 O O . GLY A 1 205 ? -4.768 -9.018 11.662 1.00 98.19 205 GLY A O 1
ATOM 1395 N N . SER A 1 206 ? -4.973 -11.243 11.471 1.00 98.44 206 SER A N 1
ATOM 1396 C CA . SER A 1 206 ? -3.595 -11.484 11.054 1.00 98.44 206 SER A CA 1
ATOM 1397 C C . SER A 1 206 ? -3.494 -12.731 10.182 1.00 98.44 206 SER A C 1
ATOM 1399 O O . SER A 1 206 ? -4.314 -13.651 10.263 1.00 98.44 206 SER A O 1
ATOM 1401 N N . THR A 1 207 ? -2.485 -12.749 9.320 1.00 98.38 207 THR A N 1
ATOM 1402 C CA . THR A 1 207 ? -2.176 -13.833 8.390 1.00 98.38 207 THR A CA 1
ATOM 1403 C C . THR A 1 207 ? -0.674 -13.874 8.096 1.00 98.38 207 THR A C 1
ATOM 1405 O O . THR A 1 207 ? 0.105 -13.046 8.565 1.00 98.38 207 THR A O 1
ATOM 1408 N N . THR A 1 208 ? -0.239 -14.871 7.329 1.00 98.19 208 THR A N 1
ATOM 1409 C CA . THR A 1 208 ? 1.097 -14.836 6.722 1.00 98.19 208 THR A CA 1
ATOM 1410 C C . THR A 1 208 ? 1.077 -13.826 5.569 1.00 98.19 208 THR A C 1
ATOM 1412 O O . THR A 1 208 ? 0.166 -13.920 4.743 1.00 98.19 208 THR A O 1
ATOM 1415 N N . PRO A 1 209 ? 2.033 -12.878 5.492 1.00 97.38 209 PRO A N 1
ATOM 1416 C CA . PRO A 1 209 ? 2.172 -12.002 4.332 1.00 97.38 209 PRO A CA 1
ATOM 1417 C C . PRO A 1 209 ? 2.253 -12.792 3.019 1.00 97.38 209 PRO A C 1
ATOM 1419 O O . PRO A 1 209 ? 2.745 -13.925 3.039 1.00 97.38 209 PRO A O 1
ATOM 1422 N N . PRO A 1 210 ? 1.820 -12.213 1.884 1.00 96.50 210 PRO A N 1
ATOM 1423 C CA . PRO A 1 210 ? 2.055 -12.815 0.578 1.00 96.50 210 PRO A CA 1
ATOM 1424 C C . PRO A 1 210 ? 3.538 -13.147 0.373 1.00 96.50 210 PRO A C 1
ATOM 1426 O O . PRO A 1 210 ? 4.416 -12.427 0.856 1.00 96.50 210 PRO A O 1
ATOM 1429 N N . ASP A 1 211 ? 3.822 -14.230 -0.350 1.00 96.94 211 ASP A N 1
ATOM 1430 C CA . ASP A 1 211 ? 5.197 -14.562 -0.719 1.00 96.94 211 ASP A CA 1
ATOM 1431 C C . ASP A 1 211 ? 5.804 -13.437 -1.568 1.00 96.94 211 ASP A C 1
ATOM 1433 O O . ASP A 1 211 ? 5.139 -12.839 -2.414 1.00 96.94 211 ASP A O 1
ATOM 1437 N N . ALA A 1 212 ? 7.092 -13.163 -1.354 1.00 97.56 212 ALA A N 1
ATOM 1438 C CA . ALA A 1 212 ? 7.809 -12.175 -2.148 1.00 97.56 212 ALA A CA 1
ATOM 1439 C C . ALA A 1 212 ? 7.944 -12.640 -3.607 1.00 97.56 212 ALA A C 1
ATOM 1441 O O . ALA A 1 212 ? 8.471 -13.733 -3.857 1.00 97.56 212 ALA A O 1
ATOM 1442 N N . GLU A 1 213 ? 7.561 -11.793 -4.564 1.00 97.50 213 GLU A N 1
ATOM 1443 C CA . GLU A 1 213 ? 7.682 -12.122 -5.988 1.00 97.50 213 GLU A CA 1
ATOM 1444 C C . GLU A 1 213 ? 9.157 -12.162 -6.408 1.00 97.50 213 GLU A C 1
ATOM 1446 O O . GLU A 1 213 ? 9.927 -11.248 -6.103 1.00 97.50 213 GLU A O 1
ATOM 1451 N N . LEU A 1 214 ? 9.575 -13.221 -7.110 1.00 96.81 214 LEU A N 1
ATOM 1452 C CA . LEU A 1 214 ? 10.951 -13.340 -7.589 1.00 96.81 214 LEU A CA 1
ATOM 1453 C C . LEU A 1 214 ? 11.122 -12.579 -8.905 1.00 96.81 214 LEU A C 1
ATOM 1455 O O . LEU A 1 214 ? 10.688 -13.046 -9.955 1.00 96.81 214 LEU A O 1
ATOM 1459 N N . LEU A 1 215 ? 11.837 -11.457 -8.859 1.00 95.81 215 LEU A N 1
ATOM 1460 C CA . LEU A 1 215 ? 12.079 -10.625 -10.032 1.00 95.81 215 LEU A CA 1
ATOM 1461 C C . LEU A 1 215 ? 13.552 -10.633 -10.453 1.00 95.81 215 LEU A C 1
ATOM 1463 O O . LEU A 1 215 ? 14.453 -10.558 -9.605 1.00 95.81 215 LEU A O 1
ATOM 1467 N N . PRO A 1 216 ? 13.837 -10.656 -11.768 1.00 94.75 216 PRO A N 1
ATOM 1468 C CA . PRO A 1 216 ? 15.163 -10.324 -12.251 1.00 94.75 216 PRO A CA 1
ATOM 1469 C C . PRO A 1 216 ? 15.417 -8.830 -12.022 1.00 94.75 216 PRO A C 1
ATOM 1471 O O . PRO A 1 216 ? 14.542 -8.000 -12.257 1.00 94.75 216 PRO A O 1
ATOM 1474 N N . ILE A 1 217 ? 16.653 -8.466 -11.659 1.00 93.00 217 ILE A N 1
ATOM 1475 C CA . ILE A 1 217 ? 17.030 -7.055 -11.443 1.00 93.00 217 ILE A CA 1
ATOM 1476 C C . ILE A 1 217 ? 16.656 -6.149 -12.626 1.00 93.00 217 ILE A C 1
ATOM 1478 O O . ILE A 1 217 ? 16.322 -4.991 -12.418 1.00 93.00 217 ILE A O 1
ATOM 1482 N N . ALA A 1 218 ? 16.665 -6.688 -13.851 1.00 93.38 218 ALA A N 1
ATOM 1483 C CA . ALA A 1 218 ? 16.321 -5.966 -15.072 1.00 93.38 218 ALA A CA 1
ATOM 1484 C C . ALA A 1 218 ? 14.910 -5.353 -15.056 1.00 93.38 218 ALA A C 1
ATOM 1486 O O . ALA A 1 218 ? 14.734 -4.297 -15.650 1.00 93.38 218 ALA A O 1
ATOM 1487 N N . THR A 1 219 ? 13.947 -5.964 -14.355 1.00 94.25 219 THR A N 1
ATOM 1488 C CA . THR A 1 219 ? 12.572 -5.449 -14.233 1.00 94.25 219 THR A CA 1
ATOM 1489 C C . THR A 1 219 ? 12.516 -4.120 -13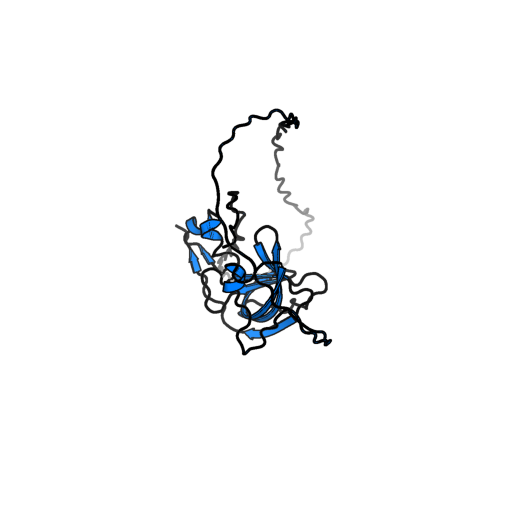.481 1.00 94.25 219 THR A C 1
ATOM 1491 O O . THR A 1 219 ? 11.642 -3.306 -13.744 1.00 94.25 219 THR A O 1
ATOM 1494 N N . LEU A 1 220 ? 13.460 -3.869 -12.572 1.00 92.06 220 LEU A N 1
ATOM 1495 C CA . LEU A 1 220 ? 13.447 -2.691 -11.698 1.00 92.06 220 LEU A CA 1
ATOM 1496 C C . LEU A 1 220 ? 14.382 -1.569 -12.174 1.00 92.06 220 LEU A C 1
ATOM 1498 O O . LEU A 1 220 ? 14.587 -0.592 -11.457 1.00 92.06 220 LEU A O 1
ATOM 1502 N N . ILE A 1 221 ? 15.010 -1.719 -13.346 1.00 91.12 221 ILE A N 1
ATOM 1503 C CA . ILE A 1 221 ? 15.976 -0.731 -13.858 1.00 91.12 221 ILE A CA 1
ATOM 1504 C C . ILE A 1 221 ? 15.264 0.479 -14.464 1.00 91.12 221 ILE A C 1
ATOM 1506 O O . ILE A 1 221 ? 15.784 1.594 -14.377 1.00 91.12 221 ILE A O 1
ATOM 1510 N N . ASP A 1 222 ? 14.104 0.271 -15.085 1.00 91.00 222 ASP A N 1
ATOM 1511 C CA . ASP A 1 222 ? 13.306 1.342 -15.666 1.00 91.00 222 ASP A CA 1
ATOM 1512 C C . ASP A 1 222 ? 11.941 1.455 -14.986 1.00 91.00 222 ASP A C 1
ATOM 1514 O O . ASP A 1 222 ? 11.377 0.475 -14.503 1.00 91.00 222 ASP A O 1
ATOM 1518 N N . GLY A 1 223 ? 11.425 2.683 -14.930 1.00 88.44 223 GLY A N 1
ATOM 1519 C CA . GLY A 1 223 ? 10.154 2.963 -14.272 1.00 88.44 223 GLY A CA 1
ATOM 1520 C C . GLY A 1 223 ? 8.951 2.361 -14.993 1.00 88.44 223 GLY A C 1
ATOM 1521 O O . GLY A 1 223 ? 7.932 2.158 -14.363 1.00 88.44 223 GLY A O 1
ATOM 1522 N N . THR A 1 224 ? 9.035 2.026 -16.285 1.00 93.19 224 THR A N 1
ATOM 1523 C CA . THR A 1 224 ? 7.891 1.439 -17.005 1.00 93.19 224 THR A CA 1
ATOM 1524 C C . THR A 1 224 ? 7.676 -0.017 -16.613 1.00 93.19 224 THR A C 1
ATOM 1526 O O . THR A 1 224 ? 6.540 -0.438 -16.436 1.00 93.19 224 THR A O 1
ATOM 1529 N N . THR A 1 225 ? 8.748 -0.796 -16.473 1.00 94.69 225 THR A N 1
ATOM 1530 C CA . THR A 1 225 ? 8.656 -2.185 -16.010 1.00 94.69 225 THR A CA 1
ATOM 1531 C C . THR A 1 225 ? 8.678 -2.305 -14.492 1.00 94.69 225 THR A C 1
ATOM 1533 O O . THR A 1 225 ? 8.248 -3.330 -13.972 1.00 94.69 225 THR A O 1
ATOM 1536 N N . GLY A 1 226 ? 9.191 -1.291 -13.791 1.00 95.75 226 GLY A N 1
ATOM 1537 C CA . GLY A 1 226 ? 9.267 -1.249 -12.334 1.00 95.75 226 GLY A CA 1
ATOM 1538 C C . GLY A 1 226 ? 8.000 -0.735 -11.651 1.00 95.75 226 GLY A C 1
ATOM 1539 O O . GLY A 1 226 ? 7.706 -1.188 -10.552 1.00 95.75 226 GLY A O 1
ATOM 1540 N N . GLU A 1 227 ? 7.238 0.157 -12.290 1.00 95.56 227 GLU A N 1
ATOM 1541 C CA . GLU A 1 227 ? 6.014 0.748 -11.724 1.00 95.56 227 GLU A CA 1
ATOM 1542 C C . GLU A 1 227 ? 4.953 -0.278 -11.287 1.00 95.56 227 GLU A C 1
ATOM 1544 O O . GLU A 1 227 ? 4.458 -0.137 -10.169 1.00 95.56 227 GLU A O 1
ATOM 1549 N N . PRO A 1 228 ? 4.693 -1.382 -12.019 1.00 97.75 228 PRO A N 1
ATOM 1550 C CA . PRO A 1 228 ? 3.799 -2.432 -11.530 1.00 97.75 228 PRO A CA 1
ATOM 1551 C C . PRO A 1 228 ? 4.236 -3.065 -10.204 1.00 97.75 228 PRO A C 1
ATOM 1553 O O . PRO A 1 228 ? 3.450 -3.736 -9.546 1.00 97.75 228 PRO A O 1
ATOM 1556 N N . TRP A 1 229 ? 5.492 -2.893 -9.800 1.00 97.50 229 TRP A N 1
ATOM 1557 C CA . TRP A 1 229 ? 6.061 -3.469 -8.582 1.00 97.50 229 TRP A CA 1
ATOM 1558 C C . TRP A 1 229 ? 6.260 -2.433 -7.477 1.00 97.50 229 TRP A C 1
ATOM 1560 O O . TRP A 1 229 ? 6.874 -2.738 -6.450 1.00 97.50 229 TRP A O 1
ATOM 1570 N N . GLU A 1 230 ? 5.749 -1.216 -7.662 1.00 96.38 230 GLU A N 1
ATOM 1571 C CA . GLU A 1 230 ? 5.744 -0.196 -6.626 1.00 96.38 230 GLU A CA 1
ATOM 1572 C C . GLU A 1 230 ? 5.063 -0.720 -5.358 1.00 96.38 230 GLU A C 1
ATOM 1574 O O . GLU A 1 230 ? 3.948 -1.236 -5.388 1.00 96.38 230 GLU A O 1
ATOM 1579 N N . SER A 1 231 ? 5.743 -0.576 -4.217 1.00 97.38 231 SER A N 1
ATOM 1580 C CA . SER A 1 231 ? 5.228 -0.978 -2.902 1.00 97.38 231 SER A CA 1
ATOM 1581 C C . SER A 1 231 ? 4.893 -2.474 -2.746 1.00 97.38 231 SER A C 1
ATOM 1583 O O . SER A 1 231 ? 4.370 -2.869 -1.704 1.00 97.38 231 SER A O 1
ATOM 1585 N N . VAL A 1 232 ? 5.229 -3.318 -3.729 1.00 98.12 232 VAL A N 1
ATOM 1586 C CA . VAL A 1 232 ? 5.043 -4.775 -3.679 1.00 98.12 232 VAL A CA 1
ATOM 1587 C C . VAL A 1 232 ? 6.236 -5.437 -2.986 1.00 98.12 232 VAL A C 1
ATOM 1589 O O . VAL A 1 232 ? 7.395 -5.063 -3.184 1.00 98.12 232 VAL A O 1
ATOM 1592 N N . LEU A 1 233 ? 5.971 -6.467 -2.183 1.00 97.75 233 LEU A N 1
ATOM 1593 C CA . LEU A 1 233 ? 7.006 -7.309 -1.603 1.00 97.75 233 LEU A CA 1
ATOM 1594 C C . LEU A 1 233 ? 7.664 -8.160 -2.699 1.00 97.75 233 LEU A C 1
ATOM 1596 O O . LEU A 1 233 ? 7.071 -9.097 -3.233 1.00 97.75 233 LEU A O 1
ATOM 1600 N N . VAL A 1 234 ? 8.924 -7.856 -3.001 1.00 97.25 234 VAL A N 1
ATOM 1601 C CA . VAL A 1 234 ? 9.705 -8.541 -4.038 1.00 97.25 234 VAL A CA 1
ATOM 1602 C C . VAL A 1 234 ? 11.009 -9.100 -3.478 1.00 97.25 234 VAL A C 1
ATOM 1604 O O . VAL A 1 234 ? 11.584 -8.594 -2.512 1.00 97.25 234 VAL A O 1
ATOM 1607 N N . ARG A 1 235 ? 11.515 -10.150 -4.120 1.00 96.38 235 ARG A N 1
ATOM 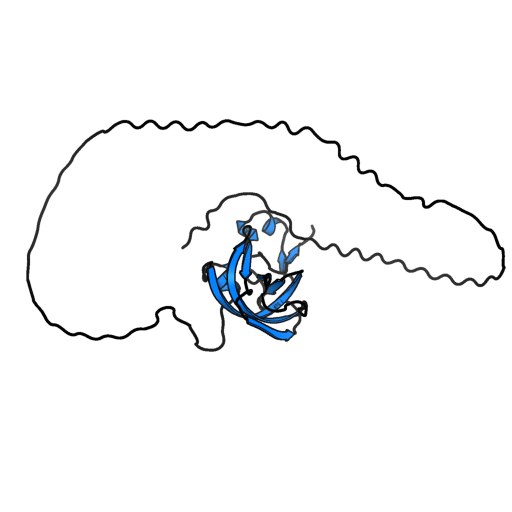1608 C CA . ARG A 1 235 ? 12.853 -10.698 -3.916 1.00 96.38 235 ARG A CA 1
ATOM 1609 C C . ARG A 1 235 ? 13.605 -10.646 -5.234 1.00 96.38 235 ARG A C 1
ATOM 1611 O O . ARG A 1 235 ? 13.106 -11.083 -6.264 1.00 96.38 235 ARG A O 1
ATOM 1618 N N . ILE A 1 236 ? 14.845 -10.178 -5.184 1.00 94.94 236 ILE A N 1
ATOM 1619 C CA . ILE A 1 236 ? 15.690 -10.092 -6.374 1.00 94.94 236 ILE A CA 1
ATOM 1620 C C . ILE A 1 236 ? 16.457 -11.392 -6.565 1.00 94.94 236 ILE A C 1
ATOM 1622 O O . ILE A 1 236 ? 17.107 -11.884 -5.638 1.00 94.94 236 ILE A O 1
ATOM 1626 N N . GLU A 1 237 ? 16.412 -11.932 -7.780 1.00 85.62 237 GLU A N 1
ATOM 1627 C CA . GLU A 1 237 ? 17.306 -13.012 -8.178 1.00 85.62 237 GLU A CA 1
ATOM 1628 C C . GLU A 1 237 ? 18.736 -12.465 -8.317 1.00 85.62 237 GLU A C 1
ATOM 1630 O O . GLU A 1 237 ? 19.045 -11.683 -9.223 1.00 85.62 237 GLU A O 1
ATOM 1635 N N . ALA A 1 238 ? 19.620 -12.861 -7.397 1.00 74.50 238 ALA A N 1
ATOM 1636 C CA . ALA A 1 238 ? 21.052 -12.649 -7.559 1.00 74.50 238 ALA A CA 1
ATOM 1637 C C . ALA A 1 238 ? 21.573 -13.635 -8.613 1.00 74.50 238 ALA A C 1
ATOM 1639 O O . ALA A 1 238 ? 21.359 -14.842 -8.491 1.00 74.50 238 ALA A O 1
ATOM 1640 N N . ARG A 1 239 ? 22.230 -13.109 -9.648 1.00 61.91 239 ARG A N 1
ATOM 1641 C CA . ARG A 1 239 ? 22.926 -13.927 -10.649 1.00 61.91 239 ARG A CA 1
ATOM 1642 C C . ARG A 1 239 ? 24.186 -14.571 -10.090 1.00 61.91 239 ARG A C 1
ATOM 1644 O O . ARG A 1 239 ? 24.872 -13.902 -9.286 1.00 61.91 239 ARG A O 1
#

Nearest PDB structures (foldseek):
  2pqa-assembly1_A  TM=6.038E-01  e=3.691E-02  Homo sapiens
  8qcf-assembly1_H  TM=5.159E-01  e=7.519E-02  Saccharomyces cerevisiae
  1ue6-assembly1_A-2  TM=4.750E-01  e=1.360E-01  Mycobacterium tuberculosis